Protein AF-A0A2S9K237-F1 (afdb_monomer_lite)

Radius of gyration: 24.93 Å; chains: 1; bounding box: 54×44×69 Å

InterPro domains:
  IPR013517 FG-GAP repeat [PF13517] (127-184)
  IPR028994 Integrin alpha, N-terminal [SSF69318] (27-201)

Foldseek 3Di:
DDDPDDDPQDWADKWKFKDWQNHTDPPPTDPDDDDDPVQAQTWIKMKIWTAGPVRDIDIDIDDTDHRDHDDQLPLDFCQAALPSDHWDWDADPLQKIKTFHDDVPDGPDIDIDDSDGQKHWDRQFDAQASPNHGWTWIAGPLQKIKTFHGNRRDGPDIDIDDPDVQKHWDDQHDQPPPPSHTWTWIAGVVGDIKTFNGNGGHGPDMDD

Sequence (208 aa):
MINTLADADGLGTISYQWLADGAAITGATGSTITLTQAQVGKTISVKASYTDGKGTAESVTSSATLSVVKAAPTVPFNDFNGDGKADLRWVKDNGEVSLWLMNGTSATATANFGPFNGWSVKDGSRDFNGDGKTDLLFTNANGTAAIWTMNGLTAIAKAEHGPYAGWKLVDAAGDYNGDGKADLRWVKDSGEVSLWLMNGASPLATAN

pLDDT: mean 88.49, std 9.62, range [47.56, 98.06]

Structure (mmCIF, N/CA/C/O backbone):
data_AF-A0A2S9K237-F1
#
_entry.id   AF-A0A2S9K237-F1
#
loop_
_atom_site.group_PDB
_atom_site.id
_atom_site.type_symbol
_atom_site.label_atom_id
_atom_site.label_alt_id
_atom_site.label_comp_id
_atom_site.label_asym_id
_atom_site.label_entity_id
_atom_site.label_seq_id
_atom_site.pdbx_PDB_ins_code
_atom_site.Cartn_x
_atom_site.Cartn_y
_atom_site.Cartn_z
_atom_site.occupancy
_atom_site.B_iso_or_equiv
_atom_site.auth_seq_id
_atom_site.auth_comp_id
_atom_site.auth_asym_id
_atom_site.auth_atom_id
_atom_site.pdbx_PDB_model_num
ATOM 1 N N . MET A 1 1 ? -22.992 -1.771 18.888 1.00 47.56 1 MET A N 1
ATOM 2 C CA . MET A 1 1 ? -23.617 -3.086 19.145 1.00 47.56 1 MET A CA 1
ATOM 3 C C . MET A 1 1 ? -24.792 -2.892 20.083 1.00 47.56 1 MET A C 1
ATOM 5 O O . MET A 1 1 ? -24.703 -2.047 20.964 1.00 47.56 1 MET A O 1
ATOM 9 N N . ILE A 1 2 ? -25.877 -3.632 19.870 1.00 51.12 2 ILE A N 1
ATOM 10 C CA . ILE A 1 2 ? -27.006 -3.716 20.805 1.00 51.12 2 ILE A CA 1
ATOM 11 C C . ILE A 1 2 ? -26.599 -4.752 21.864 1.00 51.12 2 ILE A C 1
ATOM 13 O O . ILE A 1 2 ? -26.090 -5.809 21.497 1.00 51.12 2 ILE A O 1
ATOM 17 N N . ASN A 1 3 ? -26.717 -4.435 23.156 1.00 65.31 3 ASN A N 1
ATOM 18 C CA . ASN A 1 3 ? -26.409 -5.406 24.210 1.00 65.31 3 ASN A CA 1
ATOM 19 C C . ASN A 1 3 ? -27.511 -6.481 24.269 1.00 65.31 3 ASN A C 1
ATOM 21 O O . ASN A 1 3 ? -28.663 -6.198 23.954 1.00 65.31 3 ASN A O 1
ATOM 25 N N . THR A 1 4 ? -27.156 -7.704 24.657 1.00 73.44 4 THR A N 1
ATOM 26 C CA . THR A 1 4 ? -28.093 -8.836 24.797 1.00 73.44 4 THR A CA 1
ATOM 27 C C . THR A 1 4 ? -28.326 -9.195 26.263 1.00 73.44 4 THR A C 1
ATOM 29 O O . THR A 1 4 ? -28.598 -10.353 26.575 1.00 73.44 4 THR A O 1
ATOM 32 N N . LEU A 1 5 ? -28.125 -8.240 27.175 1.00 77.50 5 LEU A N 1
ATOM 33 C CA . LEU A 1 5 ? -28.370 -8.477 28.591 1.00 77.50 5 LEU A CA 1
ATOM 34 C C . LEU A 1 5 ? -29.867 -8.723 28.786 1.00 77.50 5 LEU A C 1
ATOM 36 O O . LEU A 1 5 ? -30.698 -8.113 28.112 1.00 77.50 5 LEU A O 1
ATOM 40 N N . ALA A 1 6 ? -30.196 -9.640 29.683 1.00 74.25 6 ALA A N 1
ATOM 41 C CA . ALA A 1 6 ? -31.559 -9.936 30.083 1.00 74.25 6 ALA A CA 1
ATOM 42 C C . ALA A 1 6 ? -31.526 -10.411 31.533 1.00 74.25 6 ALA A C 1
ATOM 44 O O . ALA A 1 6 ? -30.723 -11.278 31.872 1.00 74.25 6 ALA A O 1
ATOM 45 N N . ASP A 1 7 ? -32.403 -9.847 32.352 1.00 71.25 7 ASP A N 1
ATOM 46 C CA . ASP A 1 7 ? -32.633 -10.272 33.726 1.00 71.25 7 ASP A CA 1
ATOM 47 C C . ASP A 1 7 ? -34.144 -10.400 33.965 1.00 71.25 7 ASP A C 1
ATOM 49 O O . ASP A 1 7 ? -34.938 -9.645 33.393 1.00 71.25 7 ASP A O 1
ATOM 53 N N . ALA A 1 8 ? -34.538 -11.387 34.770 1.00 66.31 8 ALA A N 1
ATOM 54 C CA . ALA A 1 8 ? -35.929 -11.763 35.004 1.00 66.31 8 ALA A CA 1
ATOM 55 C C . ALA A 1 8 ? -36.733 -10.657 35.704 1.00 66.31 8 ALA A C 1
ATOM 57 O O . ALA A 1 8 ? -37.938 -10.546 35.477 1.00 66.31 8 ALA A O 1
ATOM 58 N N . ASP A 1 9 ? -36.066 -9.826 36.508 1.00 71.19 9 ASP A N 1
ATOM 59 C CA . ASP A 1 9 ? -36.678 -8.729 37.258 1.00 71.19 9 ASP A CA 1
ATOM 60 C C . ASP A 1 9 ? -36.448 -7.349 36.601 1.00 71.19 9 ASP A C 1
ATOM 62 O O . ASP A 1 9 ? -36.873 -6.318 37.131 1.00 71.19 9 ASP A O 1
ATOM 66 N N . GLY A 1 10 ? -35.842 -7.329 35.408 1.00 71.94 10 GLY A N 1
ATOM 67 C CA . GLY A 1 10 ? -35.624 -6.140 34.589 1.00 71.94 10 GLY A CA 1
ATOM 68 C C . GLY A 1 10 ? -34.244 -5.501 34.765 1.00 71.94 10 GLY A C 1
ATOM 69 O O . GLY A 1 10 ? -33.658 -5.473 35.842 1.00 71.94 10 GLY A O 1
ATOM 70 N N . LEU A 1 11 ? -33.735 -4.927 33.675 1.00 76.31 11 LEU A N 1
ATOM 71 C CA . LEU A 1 11 ? -32.457 -4.220 33.666 1.00 76.31 11 LEU A CA 1
ATOM 72 C C . LEU A 1 11 ? -32.669 -2.760 34.075 1.00 76.31 11 LEU A C 1
ATOM 74 O O . LEU A 1 11 ? -33.435 -2.040 33.430 1.00 76.31 11 LEU A O 1
ATOM 78 N N . GLY A 1 12 ? -31.958 -2.295 35.102 1.00 80.38 12 GLY A N 1
ATOM 79 C CA . GLY A 1 12 ? -31.792 -0.860 35.326 1.00 80.38 12 GLY A CA 1
ATOM 80 C C . GLY A 1 12 ? -30.897 -0.209 34.267 1.00 80.38 12 GLY A C 1
ATOM 81 O O . GLY A 1 12 ? -30.522 -0.809 33.257 1.00 80.38 12 GLY A O 1
ATOM 82 N N . THR A 1 13 ? -30.514 1.046 34.500 1.00 86.69 13 THR A N 1
ATOM 83 C CA . THR A 1 13 ? -29.600 1.768 33.604 1.00 86.69 13 THR A CA 1
ATOM 84 C C . THR A 1 13 ? -28.257 1.043 33.496 1.00 86.69 13 THR A C 1
ATOM 86 O O . THR A 1 13 ? -27.564 0.853 34.496 1.00 86.69 13 THR A O 1
ATOM 89 N N . ILE A 1 14 ? -27.865 0.681 32.273 1.00 89.44 14 ILE A N 1
ATOM 90 C CA . ILE A 1 14 ? -26.587 0.017 32.001 1.00 89.44 14 ILE A CA 1
ATOM 91 C C . ILE A 1 14 ? -25.469 1.059 31.900 1.00 89.44 14 ILE A C 1
ATOM 93 O O . ILE A 1 14 ? -25.565 2.033 31.153 1.00 89.44 14 ILE A O 1
ATOM 97 N N . SER A 1 15 ? -24.378 0.805 32.614 1.00 93.12 15 SER A N 1
ATOM 98 C CA . SER A 1 15 ? -23.111 1.534 32.537 1.00 93.12 15 SER A CA 1
ATOM 99 C C . SER A 1 15 ? -22.025 0.660 31.907 1.00 93.12 15 SER A C 1
ATOM 101 O O . SER A 1 15 ? -22.050 -0.563 32.056 1.00 93.12 15 SER A O 1
ATOM 103 N N . TYR A 1 16 ? -21.069 1.273 31.205 1.00 95.50 16 TYR A N 1
ATOM 104 C CA . TYR A 1 16 ? -19.966 0.565 30.548 1.00 95.50 16 TYR A CA 1
ATOM 105 C C . TYR A 1 16 ? -18.611 1.003 31.098 1.00 95.50 16 TYR A C 1
ATOM 107 O O . TYR A 1 16 ? -18.429 2.150 31.497 1.00 95.50 16 TYR A O 1
ATOM 115 N N . GLN A 1 17 ? -17.646 0.088 31.060 1.00 97.62 17 GLN A N 1
ATOM 116 C CA . GLN A 1 17 ? -16.227 0.362 31.250 1.00 97.62 17 GLN A CA 1
ATOM 117 C C . GLN A 1 17 ? -15.428 -0.511 30.282 1.00 97.62 17 GLN A C 1
ATOM 119 O O . GLN A 1 17 ? -15.485 -1.740 30.353 1.00 97.62 17 GLN A O 1
ATOM 124 N N . TRP A 1 18 ? -14.669 0.111 29.385 1.00 98.00 18 TRP A N 1
ATOM 125 C CA . TRP A 1 18 ? -13.774 -0.605 28.476 1.00 98.00 18 TRP A CA 1
ATOM 126 C C . TRP A 1 18 ? -12.469 -0.992 29.172 1.00 98.00 18 TRP A C 1
ATOM 128 O O . TRP A 1 18 ? -11.963 -0.244 30.016 1.00 98.00 18 TRP A O 1
ATOM 138 N N . LEU A 1 19 ? -11.921 -2.149 28.806 1.00 98.06 19 LEU A N 1
ATOM 139 C CA . LEU A 1 19 ? -10.694 -2.703 29.366 1.00 98.06 19 LEU A CA 1
ATOM 140 C C . LEU A 1 19 ? -9.687 -3.033 28.258 1.00 98.06 19 LEU A C 1
ATOM 142 O O . LEU A 1 19 ? -10.077 -3.462 27.173 1.00 98.06 19 LEU A O 1
ATOM 146 N N . ALA A 1 20 ? -8.399 -2.858 28.552 1.00 97.69 20 ALA A N 1
ATOM 147 C CA . ALA A 1 20 ? -7.274 -3.318 27.743 1.00 97.69 20 ALA A CA 1
ATOM 148 C C . ALA A 1 20 ? -6.447 -4.317 28.563 1.00 97.69 20 ALA A C 1
ATOM 150 O O . ALA A 1 20 ? -6.008 -3.975 29.661 1.00 97.69 20 ALA A O 1
ATOM 151 N N . ASP A 1 21 ? -6.276 -5.544 28.067 1.00 97.25 21 ASP A N 1
ATOM 152 C CA . ASP A 1 21 ? -5.679 -6.673 28.810 1.00 97.25 21 ASP A CA 1
ATOM 153 C C . ASP A 1 21 ? -6.284 -6.862 30.215 1.00 97.25 21 ASP A C 1
ATOM 155 O O . ASP A 1 21 ? -5.599 -7.142 31.196 1.00 97.25 21 ASP A O 1
ATOM 159 N N . GLY A 1 22 ? -7.598 -6.644 30.326 1.00 95.50 22 GLY A N 1
ATOM 160 C CA . GLY A 1 22 ? -8.335 -6.733 31.588 1.00 95.50 22 GLY A CA 1
ATOM 161 C C . GLY A 1 22 ? -8.177 -5.532 32.531 1.00 95.50 22 GLY A C 1
ATOM 162 O O . GLY A 1 22 ? -8.871 -5.481 33.543 1.00 95.50 22 GLY A O 1
ATOM 163 N N . ALA A 1 23 ? -7.339 -4.541 32.211 1.00 97.19 23 ALA A N 1
ATOM 164 C CA . ALA A 1 23 ? -7.211 -3.304 32.981 1.00 97.19 23 ALA A CA 1
ATOM 165 C C . ALA A 1 23 ? -8.136 -2.205 32.438 1.00 97.19 23 ALA A C 1
ATOM 167 O O . ALA A 1 23 ? -8.260 -2.030 31.228 1.00 97.19 23 ALA A O 1
ATOM 168 N N . ALA A 1 24 ? -8.774 -1.432 33.320 1.00 97.00 24 ALA A N 1
ATOM 169 C CA . ALA A 1 24 ? -9.690 -0.367 32.913 1.00 97.00 24 ALA A CA 1
ATOM 170 C C . ALA A 1 24 ? -8.980 0.725 32.091 1.00 97.00 24 ALA A C 1
ATOM 172 O O . ALA A 1 24 ? -7.936 1.244 32.488 1.00 97.00 24 ALA A O 1
ATOM 173 N N . ILE A 1 25 ? -9.580 1.109 30.963 1.00 96.94 25 ILE A N 1
ATOM 174 C CA . ILE A 1 25 ? -9.155 2.271 30.180 1.00 96.94 25 ILE A CA 1
ATOM 175 C C . ILE A 1 25 ? -9.825 3.509 30.786 1.00 96.94 25 ILE A C 1
ATOM 177 O O . ILE A 1 25 ? -11.049 3.659 30.730 1.00 96.94 25 ILE A O 1
ATOM 181 N N . THR A 1 26 ? -9.032 4.393 31.390 1.00 95.38 26 THR A N 1
ATOM 182 C CA . THR A 1 26 ? -9.526 5.589 32.088 1.00 95.38 26 THR A CA 1
ATOM 183 C C . THR A 1 26 ? -10.456 6.423 31.205 1.00 95.38 26 THR A C 1
ATOM 185 O O . THR A 1 26 ? -10.088 6.814 30.100 1.00 95.38 26 THR A O 1
ATOM 188 N N . GLY A 1 27 ? -11.665 6.704 31.702 1.00 93.44 27 GLY A N 1
ATOM 189 C CA . GLY A 1 27 ? -12.662 7.539 31.020 1.00 93.44 27 GLY A CA 1
ATOM 190 C C . GLY A 1 27 ? -13.424 6.854 29.879 1.00 93.44 27 GLY A C 1
ATOM 191 O O . GLY A 1 27 ? -14.337 7.453 29.318 1.00 93.44 27 GLY A O 1
ATOM 192 N N . ALA A 1 28 ? -13.104 5.602 29.542 1.00 96.25 28 ALA A N 1
ATOM 193 C CA . ALA A 1 28 ? -13.791 4.871 28.485 1.00 96.25 28 ALA A CA 1
ATOM 194 C C . ALA A 1 28 ? -15.083 4.217 29.004 1.00 96.25 28 ALA A C 1
ATOM 196 O O . ALA A 1 28 ? -15.129 3.012 29.252 1.00 96.25 28 ALA A O 1
ATOM 197 N N . THR A 1 29 ? -16.136 5.023 29.162 1.00 96.31 29 THR A N 1
ATOM 198 C CA . THR A 1 29 ? -17.457 4.594 29.667 1.00 96.31 29 THR A CA 1
ATOM 199 C C . THR A 1 29 ? -18.589 4.708 28.641 1.00 96.31 29 THR A C 1
ATOM 201 O O . THR A 1 29 ? -19.747 4.411 28.937 1.00 96.31 29 THR A O 1
ATOM 204 N N . GLY A 1 30 ? -18.269 5.133 27.416 1.00 93.19 30 GLY A N 1
ATOM 205 C CA . GLY A 1 30 ? -19.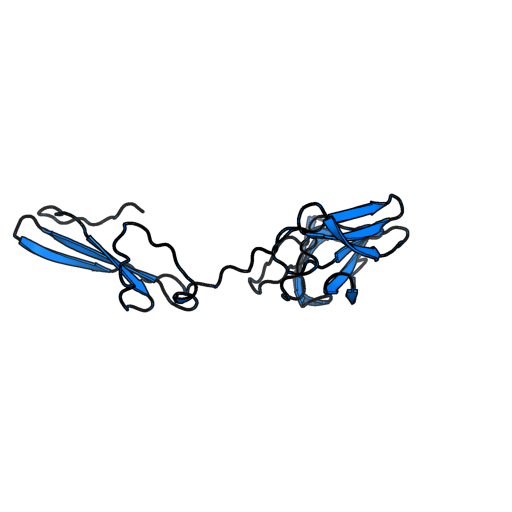226 5.221 26.318 1.00 93.19 30 GLY A CA 1
ATOM 206 C C . GLY A 1 30 ? -19.658 3.853 25.785 1.00 93.19 30 GLY A C 1
ATOM 207 O O . GLY A 1 30 ? -18.987 2.837 25.976 1.00 93.19 30 GLY A O 1
ATOM 208 N N . SER A 1 31 ? -20.756 3.841 25.027 1.00 89.31 31 SER A N 1
ATOM 209 C CA . SER A 1 31 ? -21.228 2.659 24.287 1.00 89.31 31 SER A CA 1
ATOM 210 C C . SER A 1 31 ? -20.283 2.227 23.151 1.00 89.31 31 SER A C 1
ATOM 212 O O . SER A 1 31 ? -20.430 1.138 22.596 1.00 89.31 31 SER A O 1
ATOM 214 N N . THR A 1 32 ? -19.301 3.067 22.820 1.00 91.75 32 THR A N 1
ATOM 215 C CA . THR A 1 32 ? -18.203 2.815 21.882 1.00 91.75 32 THR A CA 1
ATOM 216 C C . THR A 1 32 ? -16.893 3.353 22.455 1.00 91.75 32 THR A C 1
ATOM 218 O O . THR A 1 32 ? -16.908 4.303 23.240 1.00 91.75 32 THR A O 1
ATOM 221 N N . ILE A 1 33 ? -15.764 2.799 22.010 1.00 94.12 33 ILE A N 1
ATOM 222 C CA . ILE A 1 33 ? -14.421 3.314 22.297 1.00 94.12 33 ILE A CA 1
ATOM 223 C C . ILE A 1 33 ? -13.679 3.618 20.995 1.00 94.12 33 ILE A C 1
ATOM 225 O O . ILE A 1 33 ? -13.776 2.864 20.028 1.00 94.12 33 ILE A O 1
ATOM 229 N N . THR A 1 34 ? -12.900 4.698 20.996 1.00 91.94 34 THR A N 1
ATOM 230 C CA . THR A 1 34 ? -11.871 4.949 19.983 1.00 91.94 34 THR A CA 1
ATOM 231 C C . THR A 1 34 ? -10.530 4.488 20.539 1.00 91.94 34 THR A C 1
ATOM 233 O O . THR A 1 34 ? -10.083 4.984 21.573 1.00 91.94 34 THR A O 1
ATOM 236 N N . LEU A 1 35 ? -9.899 3.518 19.880 1.00 91.94 35 LEU A N 1
ATOM 237 C CA . LEU A 1 35 ? -8.598 2.994 20.292 1.00 91.94 35 LEU A CA 1
ATOM 238 C C . LEU A 1 35 ? -7.471 3.965 19.929 1.00 91.94 35 LEU A C 1
ATOM 240 O O . LEU A 1 35 ? -7.564 4.721 18.964 1.00 91.94 35 LEU A O 1
ATOM 244 N N . THR A 1 36 ? -6.384 3.912 20.693 1.00 90.69 36 THR A N 1
ATOM 245 C CA . THR A 1 36 ? -5.168 4.694 20.440 1.00 90.69 36 THR A CA 1
ATOM 246 C C . THR A 1 36 ? -3.957 3.772 20.340 1.00 90.69 36 THR A C 1
ATOM 248 O O . THR A 1 36 ? -4.045 2.573 20.613 1.00 90.69 36 THR A O 1
ATOM 251 N N . GLN A 1 37 ? -2.784 4.338 20.037 1.00 85.38 37 GLN A N 1
ATOM 252 C CA . GLN A 1 37 ? -1.535 3.574 20.062 1.00 85.38 37 GLN A CA 1
ATOM 253 C C . GLN A 1 37 ? -1.254 2.888 21.403 1.00 85.38 37 GLN A C 1
ATOM 255 O O . GLN A 1 37 ? -0.600 1.851 21.414 1.00 85.38 37 GLN A O 1
ATOM 260 N N . ALA A 1 38 ? -1.775 3.404 22.521 1.00 91.31 38 ALA A N 1
ATOM 261 C CA . ALA A 1 38 ? -1.590 2.789 23.835 1.00 91.31 38 ALA A CA 1
ATOM 262 C C . ALA A 1 38 ? -2.268 1.411 23.979 1.00 91.31 38 ALA A C 1
ATOM 264 O O . ALA A 1 38 ? -1.991 0.686 24.943 1.00 91.31 38 ALA A O 1
ATOM 265 N N . GLN A 1 39 ? -3.175 1.065 23.059 1.00 95.00 39 GLN A N 1
ATOM 266 C CA . GLN A 1 39 ? -3.868 -0.220 23.015 1.00 95.00 39 GLN A CA 1
ATOM 267 C C . GLN A 1 39 ? -3.270 -1.198 21.998 1.00 95.00 39 GLN A C 1
ATOM 269 O O . GLN A 1 39 ? -3.656 -2.359 22.021 1.00 95.00 39 GLN A O 1
ATOM 274 N N . VAL A 1 40 ? -2.320 -0.790 21.148 1.00 91.12 40 VAL A N 1
ATOM 275 C CA . VAL A 1 40 ? -1.675 -1.719 20.205 1.00 91.12 40 VAL A CA 1
ATOM 276 C C . VAL A 1 40 ? -0.974 -2.851 20.959 1.00 91.12 40 VAL A C 1
ATOM 278 O O . VAL A 1 40 ? -0.281 -2.620 21.948 1.00 91.12 40 VAL A O 1
ATOM 281 N N . GLY A 1 41 ? -1.178 -4.079 20.485 1.00 90.25 41 GLY A N 1
ATOM 282 C CA . GLY A 1 41 ? -0.723 -5.327 21.095 1.00 90.25 41 GLY A CA 1
ATOM 283 C C . GLY A 1 41 ? -1.668 -5.887 22.162 1.00 90.25 41 GLY A C 1
ATOM 284 O O . GLY A 1 41 ? -1.561 -7.066 22.494 1.00 90.25 41 GLY A O 1
ATOM 285 N N . LYS A 1 42 ? -2.622 -5.089 22.656 1.00 95.06 42 LYS A N 1
ATOM 286 C CA . LYS A 1 42 ? -3.513 -5.462 23.762 1.00 95.06 42 LYS A CA 1
ATOM 287 C C . LYS A 1 42 ? -4.827 -6.037 23.270 1.00 95.06 42 LYS A C 1
ATOM 289 O O . LYS A 1 42 ? -5.323 -5.658 22.212 1.00 95.06 42 LYS A O 1
ATOM 294 N N . THR A 1 43 ? -5.430 -6.900 24.067 1.00 96.75 43 THR A N 1
ATOM 295 C CA . THR A 1 43 ? -6.809 -7.362 23.869 1.00 96.75 43 THR A CA 1
ATOM 296 C C . THR A 1 43 ? -7.803 -6.346 24.435 1.00 96.75 43 THR A C 1
ATOM 298 O O . THR A 1 43 ? -7.488 -5.649 25.400 1.00 96.75 43 THR A O 1
ATOM 301 N N . ILE A 1 44 ? -9.003 -6.244 23.854 1.00 98.00 44 ILE A N 1
ATOM 302 C CA . ILE A 1 44 ? -10.049 -5.313 24.303 1.00 98.00 44 ILE A CA 1
ATOM 303 C C . ILE A 1 44 ? -11.278 -6.087 24.772 1.00 98.00 44 ILE A C 1
ATOM 305 O O . ILE A 1 44 ? -11.724 -7.018 24.108 1.00 98.00 44 ILE A O 1
ATOM 309 N N . SER A 1 45 ? -11.857 -5.680 25.899 1.00 97.12 45 SER A N 1
ATOM 310 C CA . SER A 1 45 ? -13.160 -6.158 26.374 1.00 97.12 45 SER A CA 1
ATOM 311 C C . SER A 1 45 ? -13.971 -5.009 26.973 1.00 97.12 45 SER A C 1
ATOM 313 O O . SER A 1 45 ? -13.455 -3.910 27.193 1.00 97.12 45 SER A O 1
ATOM 315 N N . VAL A 1 46 ? -15.261 -5.236 27.216 1.00 96.88 46 VAL A N 1
ATOM 316 C CA . VAL A 1 46 ? -16.140 -4.265 27.878 1.00 96.88 46 VAL A CA 1
ATOM 317 C C . VAL A 1 46 ? -16.859 -4.925 29.047 1.00 96.88 46 VAL A C 1
ATOM 319 O O . VAL A 1 46 ? -17.395 -6.025 28.913 1.00 96.88 46 VAL A O 1
ATOM 322 N N . LYS A 1 47 ? -16.872 -4.248 30.197 1.00 96.19 47 LYS A N 1
ATOM 323 C CA . LYS A 1 47 ? -17.693 -4.604 31.355 1.00 96.19 47 LYS A CA 1
ATOM 324 C C . LYS A 1 47 ? -18.951 -3.745 31.349 1.00 96.19 47 LYS A C 1
ATOM 326 O O . LYS A 1 47 ? -18.856 -2.521 31.424 1.00 96.19 47 LYS A O 1
ATOM 331 N N . ALA A 1 48 ? -20.112 -4.383 31.274 1.00 94.81 48 ALA A N 1
ATOM 332 C CA . ALA A 1 48 ? -21.412 -3.751 31.454 1.00 94.81 48 ALA A CA 1
ATOM 333 C C . ALA A 1 48 ? -21.893 -3.987 32.891 1.00 94.81 48 ALA A C 1
ATOM 335 O O . ALA A 1 48 ? -21.784 -5.107 33.383 1.00 94.81 48 ALA A O 1
ATOM 336 N N . SER A 1 49 ? -22.391 -2.952 33.570 1.00 93.62 49 SER A N 1
ATOM 337 C CA . SER A 1 49 ? -22.907 -3.050 34.946 1.00 93.62 49 SER A CA 1
ATOM 338 C C . SER A 1 49 ? -24.253 -2.340 35.084 1.00 93.62 49 SER A C 1
ATOM 340 O O . SER A 1 49 ? -24.430 -1.267 34.505 1.00 93.62 49 SER A O 1
ATOM 342 N N . TYR A 1 50 ? -25.181 -2.907 35.850 1.00 91.56 50 TYR A N 1
ATOM 343 C CA . TYR A 1 50 ? -26.507 -2.339 36.122 1.00 91.56 50 TYR A CA 1
ATOM 344 C C . TYR A 1 50 ? -26.975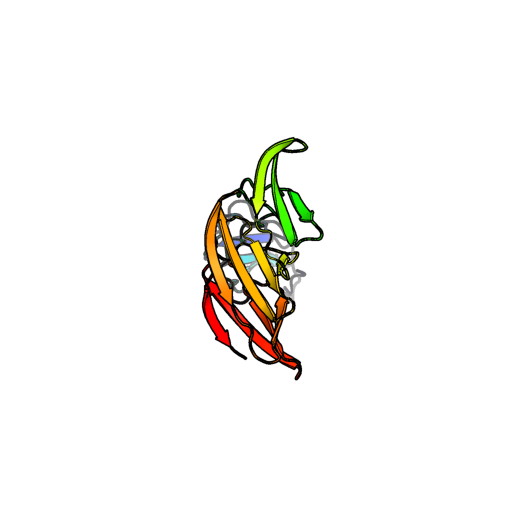 -2.690 37.539 1.00 91.56 50 TYR A C 1
ATOM 346 O O . TYR A 1 50 ? -26.371 -3.519 38.217 1.00 91.56 50 TYR A O 1
ATOM 354 N N . THR A 1 51 ? -28.048 -2.043 37.987 1.00 92.00 51 THR A N 1
ATOM 355 C CA . THR A 1 51 ? -28.774 -2.417 39.206 1.00 92.00 51 THR A CA 1
ATOM 356 C C . THR A 1 51 ? -30.163 -2.896 38.809 1.00 92.00 51 THR A C 1
ATOM 358 O O . THR A 1 51 ? -30.830 -2.204 38.042 1.00 92.00 51 THR A O 1
ATOM 361 N N . ASP A 1 52 ? -30.567 -4.078 39.265 1.00 87.75 52 ASP A N 1
ATOM 362 C CA . ASP A 1 52 ? -31.870 -4.671 38.939 1.00 87.75 52 ASP A CA 1
ATOM 363 C C . ASP A 1 52 ? -33.039 -3.960 39.663 1.00 87.75 52 ASP A C 1
ATOM 365 O O . ASP A 1 52 ? -32.853 -3.046 40.478 1.00 87.75 52 ASP A O 1
ATOM 369 N N . GLY A 1 53 ? -34.271 -4.402 39.393 1.00 82.69 53 GLY A N 1
ATOM 370 C CA . GLY A 1 53 ? -35.479 -3.895 40.056 1.00 82.69 53 GLY A CA 1
ATOM 371 C C . GLY A 1 53 ? -35.562 -4.165 41.569 1.00 82.69 53 GLY A C 1
ATOM 372 O O . GLY A 1 53 ? -36.433 -3.607 42.239 1.00 82.69 53 GLY A O 1
ATOM 373 N N . LYS A 1 54 ? -34.670 -4.995 42.123 1.00 87.69 54 LYS A N 1
ATOM 374 C CA . LYS A 1 54 ? -34.575 -5.349 43.549 1.00 87.69 54 LYS A CA 1
ATOM 375 C C . LYS A 1 54 ? -33.395 -4.672 44.257 1.00 87.69 54 LYS A C 1
ATOM 377 O O . LYS A 1 54 ? -33.247 -4.834 45.467 1.00 87.69 54 LYS A O 1
ATOM 382 N N . GLY A 1 55 ? -32.599 -3.873 43.547 1.00 87.38 55 GLY A N 1
ATOM 383 C CA . GLY A 1 55 ? -31.440 -3.171 44.096 1.00 87.38 55 GLY A CA 1
ATOM 384 C C . GLY A 1 55 ? -30.134 -3.973 44.069 1.00 87.38 55 GLY A C 1
ATOM 385 O O . GLY A 1 55 ? -29.147 -3.527 44.657 1.00 87.38 55 GLY A O 1
ATOM 386 N N . THR A 1 56 ? -30.090 -5.126 43.402 1.00 88.38 56 THR A N 1
ATOM 387 C CA . THR A 1 56 ? -28.877 -5.938 43.242 1.00 88.38 56 THR A CA 1
ATOM 388 C C . THR A 1 56 ? -27.976 -5.322 42.180 1.00 88.38 56 THR A C 1
ATOM 390 O O . THR A 1 56 ? -28.414 -5.053 41.064 1.00 88.38 56 THR A O 1
ATOM 393 N N . ALA A 1 57 ? -26.701 -5.100 42.504 1.00 91.38 57 ALA A N 1
ATOM 394 C CA . ALA A 1 57 ? -25.710 -4.667 41.523 1.00 91.38 57 ALA A CA 1
ATOM 395 C C . ALA A 1 57 ? -25.161 -5.869 40.742 1.00 91.38 57 ALA A C 1
ATOM 397 O O . ALA A 1 57 ? -24.553 -6.766 41.325 1.00 91.38 57 ALA A O 1
ATOM 398 N N . GLU A 1 58 ? -25.313 -5.846 39.421 1.00 90.75 58 GLU A N 1
ATOM 399 C CA . GLU A 1 58 ? -24.871 -6.904 38.516 1.00 90.75 58 GLU A CA 1
ATOM 400 C C . GLU A 1 58 ? -23.855 -6.386 37.498 1.00 90.75 58 GLU A C 1
ATOM 402 O O . GLU A 1 58 ? -23.824 -5.201 37.149 1.00 90.75 58 GLU A O 1
ATOM 407 N N . SER A 1 59 ? -22.995 -7.281 37.004 1.00 91.69 59 SER A N 1
ATOM 408 C CA . SER A 1 59 ? -22.086 -6.944 35.912 1.00 91.69 59 SER A CA 1
ATOM 409 C C . SER A 1 59 ? -21.669 -8.151 35.086 1.00 91.69 59 SER A C 1
ATOM 411 O O . SER A 1 59 ? -21.446 -9.231 35.630 1.00 91.69 59 SER A O 1
ATOM 413 N N . VAL A 1 60 ? -21.483 -7.934 33.786 1.00 93.06 60 VAL A N 1
ATOM 414 C CA . VAL A 1 60 ? -21.024 -8.938 32.823 1.00 93.06 60 VAL A CA 1
ATOM 415 C C . VAL A 1 60 ? -19.887 -8.346 31.996 1.00 93.06 60 VAL A C 1
ATOM 417 O O . VAL A 1 60 ? -19.973 -7.207 31.535 1.00 93.06 60 VAL A O 1
ATOM 420 N N . THR A 1 61 ? -18.823 -9.121 31.789 1.00 94.56 61 THR A N 1
ATOM 421 C CA . THR A 1 61 ? -17.698 -8.743 30.923 1.00 94.56 61 THR A CA 1
ATOM 422 C C . THR A 1 61 ? -17.753 -9.549 29.632 1.00 94.56 61 THR A C 1
ATOM 424 O O . THR A 1 61 ? -17.946 -10.763 29.668 1.00 94.56 61 THR A O 1
ATOM 427 N N . SER A 1 62 ? -17.579 -8.886 28.489 1.00 94.19 62 SER A N 1
ATOM 428 C CA . SER A 1 62 ? -17.515 -9.556 27.188 1.00 94.19 62 SER A CA 1
ATOM 429 C C . SER A 1 62 ? -16.284 -10.459 27.068 1.00 94.19 62 SER A C 1
ATOM 431 O O . SER A 1 62 ? -15.274 -10.254 27.745 1.00 94.19 62 SER A O 1
ATOM 433 N N . SER A 1 63 ? -16.308 -11.395 26.115 1.00 94.00 63 SER A N 1
ATOM 434 C CA . SER A 1 63 ? -15.071 -12.005 25.618 1.00 94.00 63 SER A CA 1
ATOM 435 C C . SER A 1 63 ? -14.114 -10.924 25.107 1.00 94.00 63 SER A C 1
ATOM 437 O O . SER A 1 63 ? -14.549 -9.877 24.612 1.00 94.00 63 SER A O 1
ATOM 439 N N . ALA A 1 64 ? -12.814 -11.171 25.250 1.00 95.88 64 ALA A N 1
ATOM 440 C CA . ALA A 1 64 ? -11.790 -10.277 24.738 1.00 95.88 64 ALA A CA 1
ATOM 441 C C . ALA A 1 64 ? -11.634 -10.437 23.217 1.00 95.88 64 ALA A C 1
ATOM 443 O O . ALA A 1 64 ? -11.811 -11.531 22.676 1.00 95.88 64 ALA A O 1
ATOM 444 N N . THR A 1 65 ? -11.303 -9.349 22.525 1.00 94.56 65 THR A N 1
ATOM 445 C CA . THR A 1 65 ? -10.921 -9.379 21.108 1.00 94.56 65 THR A CA 1
ATOM 446 C C . THR A 1 65 ? -9.560 -10.054 20.917 1.00 94.56 65 THR A C 1
ATOM 448 O O . THR A 1 65 ? -8.812 -10.264 21.873 1.00 94.56 65 THR A O 1
ATOM 451 N N . LEU A 1 66 ? -9.179 -10.294 19.658 1.00 92.38 66 LEU A N 1
ATOM 452 C CA . LEU A 1 66 ? -7.764 -10.436 19.307 1.00 92.38 66 LEU A CA 1
ATOM 453 C C . LEU A 1 66 ? -6.984 -9.168 19.694 1.00 92.38 66 LEU A C 1
ATOM 455 O O . LEU A 1 66 ? -7.575 -8.097 19.890 1.00 92.38 66 LEU A O 1
ATOM 459 N N . SER A 1 67 ? -5.661 -9.290 19.786 1.00 91.81 67 SER A N 1
ATOM 460 C CA . SER A 1 67 ? -4.786 -8.145 20.026 1.00 91.81 67 SER A CA 1
ATOM 461 C C . SER A 1 67 ? -4.994 -7.070 18.963 1.00 91.81 67 SER A C 1
ATOM 463 O O . SER A 1 67 ? -5.004 -7.349 17.765 1.00 91.81 67 SER A O 1
ATOM 465 N N . VAL A 1 68 ? -5.139 -5.827 19.413 1.00 88.25 68 VAL A N 1
ATOM 466 C CA . VAL A 1 68 ? -5.240 -4.658 18.545 1.00 88.25 68 VAL A CA 1
ATOM 467 C C . VAL A 1 68 ? -3.950 -4.546 17.752 1.00 88.25 68 VAL A C 1
ATOM 469 O O . VAL A 1 68 ? -2.870 -4.365 18.314 1.00 88.25 68 VAL A O 1
ATOM 472 N N . VAL A 1 69 ? -4.059 -4.628 16.436 1.00 82.81 69 VAL A N 1
ATOM 473 C CA . VAL A 1 69 ? -2.933 -4.352 15.551 1.00 82.81 69 VAL A CA 1
ATOM 474 C C . VAL A 1 69 ? -2.833 -2.853 15.316 1.00 82.81 69 VAL A C 1
ATOM 476 O O . VAL A 1 69 ? -3.838 -2.139 15.278 1.00 82.81 69 VAL A O 1
ATOM 479 N N . LYS A 1 70 ? -1.603 -2.360 15.176 1.00 78.12 70 LYS A N 1
ATOM 480 C CA . LYS A 1 70 ? -1.386 -1.000 14.691 1.00 78.12 70 LYS A CA 1
ATOM 481 C C . LYS A 1 70 ? -2.001 -0.923 13.299 1.00 78.12 70 LYS A C 1
ATOM 483 O O . LYS A 1 70 ? -1.670 -1.746 12.451 1.00 78.12 70 LYS A O 1
ATOM 488 N N . ALA A 1 71 ? -2.878 0.052 13.072 1.00 63.62 71 ALA A N 1
ATOM 489 C CA . ALA A 1 71 ? -3.300 0.353 11.714 1.00 63.62 71 ALA A CA 1
ATOM 490 C C . ALA A 1 71 ? -2.036 0.655 10.901 1.00 63.62 71 ALA A C 1
ATOM 492 O O . ALA A 1 71 ? -1.240 1.509 11.311 1.00 63.62 71 ALA A O 1
ATOM 493 N N . ALA A 1 72 ? -1.825 -0.072 9.801 1.00 58.62 72 ALA A N 1
ATOM 494 C CA . ALA A 1 72 ? -0.756 0.261 8.873 1.00 58.62 72 ALA A CA 1
ATOM 495 C C . ALA A 1 72 ? -0.891 1.752 8.525 1.00 58.62 72 ALA A C 1
ATOM 497 O O . ALA A 1 72 ? -2.027 2.224 8.366 1.00 58.62 72 ALA A O 1
ATOM 498 N N . PRO A 1 73 ? 0.213 2.524 8.489 1.00 55.19 73 PRO A N 1
ATOM 499 C CA . PRO A 1 73 ? 0.133 3.896 8.021 1.00 55.19 73 PRO A CA 1
ATOM 500 C C . PRO A 1 73 ? -0.591 3.871 6.679 1.00 55.19 73 PRO A C 1
ATOM 502 O O . PRO A 1 73 ? -0.225 3.118 5.779 1.00 55.19 73 PRO A O 1
ATOM 505 N N . THR A 1 74 ? -1.675 4.634 6.567 1.00 57.44 74 THR A N 1
ATOM 506 C CA . THR A 1 74 ? -2.323 4.834 5.278 1.00 57.44 74 THR A CA 1
ATOM 507 C C . THR A 1 74 ? -1.362 5.683 4.467 1.00 57.44 74 THR A C 1
ATOM 509 O O . THR A 1 74 ? -1.418 6.906 4.559 1.00 57.44 74 THR A O 1
ATOM 512 N N . VAL A 1 75 ? -0.431 5.043 3.759 1.00 62.94 75 VAL A N 1
ATOM 513 C CA . VAL A 1 75 ? 0.427 5.715 2.785 1.00 62.94 75 VAL A CA 1
ATOM 514 C C . VAL A 1 75 ? -0.532 6.301 1.753 1.00 62.94 75 VAL A C 1
ATOM 516 O O . VAL A 1 75 ? -1.271 5.534 1.117 1.00 62.94 75 VAL A O 1
ATOM 519 N N . PRO A 1 76 ? -0.643 7.638 1.641 1.00 71.75 76 PRO A N 1
ATOM 520 C CA . PRO A 1 76 ? -1.467 8.229 0.605 1.00 71.75 76 PRO A CA 1
ATOM 521 C C . PRO A 1 76 ? -1.027 7.680 -0.744 1.00 71.75 76 PRO A C 1
ATOM 523 O O . PRO A 1 76 ? 0.154 7.422 -0.976 1.00 71.75 76 PRO A O 1
ATOM 526 N N . PHE A 1 77 ? -1.985 7.489 -1.644 1.00 74.25 77 PHE A N 1
ATOM 527 C CA . PHE A 1 77 ? -1.650 7.057 -2.990 1.00 74.25 77 PHE A CA 1
ATOM 528 C C . PHE A 1 77 ? -0.624 8.023 -3.600 1.00 74.25 77 PHE A C 1
ATOM 530 O O . PHE A 1 77 ? -0.862 9.230 -3.600 1.00 74.25 77 PHE A O 1
ATOM 537 N N . ASN A 1 78 ? 0.480 7.483 -4.124 1.00 87.50 78 ASN A N 1
ATOM 538 C CA . ASN A 1 78 ? 1.608 8.246 -4.662 1.00 87.50 78 ASN A CA 1
ATOM 539 C C . ASN A 1 78 ? 2.364 9.116 -3.641 1.00 87.50 78 ASN A C 1
ATOM 541 O O . ASN A 1 78 ? 2.871 10.150 -4.035 1.00 87.50 78 ASN A O 1
ATOM 545 N N . ASP A 1 79 ? 2.474 8.760 -2.364 1.00 91.69 79 ASP A N 1
ATOM 546 C CA . ASP A 1 79 ? 3.434 9.411 -1.454 1.00 91.69 79 ASP A CA 1
ATOM 547 C C . ASP A 1 79 ? 4.835 8.796 -1.640 1.00 91.69 79 ASP A C 1
ATOM 549 O O . ASP A 1 79 ? 5.131 7.748 -1.070 1.00 91.69 79 ASP A O 1
ATOM 553 N N . PHE A 1 80 ? 5.685 9.373 -2.495 1.00 93.12 80 PHE A N 1
ATOM 554 C CA . PHE A 1 80 ? 7.002 8.804 -2.826 1.00 93.12 80 PHE A CA 1
ATOM 555 C C . PHE A 1 80 ? 8.082 9.171 -1.801 1.00 93.12 80 PHE A C 1
ATOM 557 O O . PHE A 1 80 ? 9.137 8.532 -1.769 1.00 93.12 80 PHE A O 1
ATOM 564 N N . ASN A 1 81 ? 7.862 10.202 -0.980 1.00 93.12 81 ASN A N 1
ATOM 565 C CA . ASN A 1 81 ? 8.837 10.679 0.005 1.00 93.12 81 ASN A CA 1
ATOM 566 C C . ASN A 1 81 ? 8.479 10.334 1.465 1.00 93.12 81 ASN A C 1
ATOM 568 O O . ASN A 1 81 ? 9.356 10.424 2.329 1.00 93.12 81 ASN A O 1
ATOM 572 N N . GLY A 1 82 ? 7.259 9.864 1.725 1.00 91.44 82 GLY A N 1
ATOM 573 C CA . GLY A 1 82 ? 6.776 9.427 3.032 1.00 91.44 82 GLY A CA 1
ATOM 574 C C . GLY A 1 82 ? 6.401 10.582 3.962 1.00 91.44 82 GLY A C 1
ATOM 575 O O . GLY A 1 82 ? 6.424 10.405 5.182 1.00 91.44 82 GLY A O 1
ATOM 576 N N . ASP A 1 83 ? 6.116 11.776 3.431 1.00 91.38 83 ASP A N 1
ATOM 577 C CA . ASP A 1 83 ? 5.728 12.943 4.235 1.00 91.38 83 ASP A CA 1
ATOM 578 C C . ASP A 1 83 ? 4.245 12.929 4.651 1.00 91.38 83 ASP A C 1
ATOM 580 O O . ASP A 1 83 ? 3.781 13.837 5.354 1.00 91.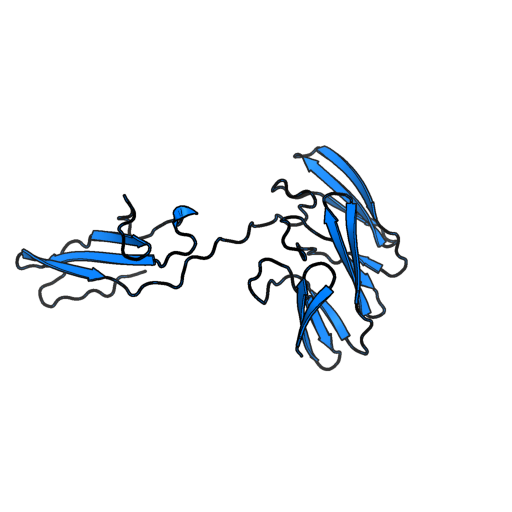38 83 ASP A O 1
ATOM 584 N N . GLY A 1 84 ? 3.507 11.883 4.266 1.00 88.75 84 GLY A N 1
ATOM 585 C CA . GLY A 1 84 ? 2.093 11.714 4.560 1.00 88.75 84 GLY A CA 1
ATOM 586 C C . GLY A 1 84 ? 1.185 12.499 3.617 1.00 88.75 84 GLY A C 1
ATOM 587 O O . GLY A 1 84 ? -0.004 12.656 3.918 1.00 88.75 84 GLY A O 1
ATOM 588 N N . LYS A 1 85 ? 1.702 12.992 2.486 1.00 88.81 85 LYS A N 1
ATOM 589 C CA . LYS A 1 85 ? 0.929 13.643 1.424 1.00 88.81 85 LYS A CA 1
ATOM 590 C C . LYS A 1 85 ? 1.177 12.947 0.092 1.00 88.81 85 LYS A C 1
ATOM 592 O O . LYS A 1 85 ? 2.227 12.382 -0.164 1.00 88.81 85 LYS A O 1
ATOM 597 N N . ALA A 1 86 ? 0.180 13.007 -0.781 1.00 91.19 86 ALA A N 1
ATOM 598 C CA . ALA A 1 86 ? 0.336 12.501 -2.136 1.00 91.19 86 ALA A CA 1
ATOM 599 C C . ALA A 1 86 ? 1.238 13.427 -2.969 1.00 91.19 86 ALA A C 1
ATOM 601 O O . ALA A 1 86 ? 1.043 14.646 -2.992 1.00 91.19 86 ALA A O 1
ATOM 602 N N . ASP A 1 87 ? 2.149 12.820 -3.718 1.00 93.88 87 ASP A N 1
ATOM 603 C CA . ASP A 1 87 ? 2.956 13.436 -4.763 1.00 93.88 87 ASP A CA 1
ATOM 604 C C . ASP A 1 87 ? 2.324 13.201 -6.151 1.00 93.88 87 ASP A C 1
ATOM 606 O O . ASP A 1 87 ? 1.334 12.476 -6.315 1.00 93.88 87 ASP 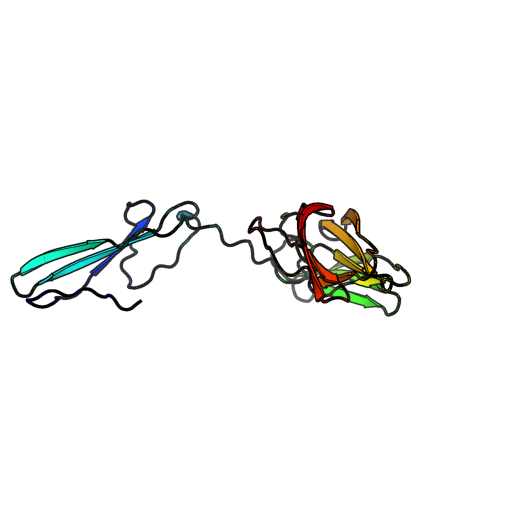A O 1
ATOM 610 N N . LEU A 1 88 ? 2.897 13.813 -7.193 1.00 93.62 88 LEU A N 1
ATOM 611 C CA . LEU A 1 88 ? 2.406 13.663 -8.565 1.00 93.62 88 LEU A CA 1
ATOM 612 C C . LEU A 1 88 ? 3.289 12.731 -9.396 1.00 93.62 88 LEU A C 1
ATOM 614 O O . LEU A 1 88 ? 4.518 12.769 -9.339 1.00 93.62 88 LEU A O 1
ATOM 618 N N . ARG A 1 89 ? 2.628 11.938 -10.243 1.00 92.19 89 ARG A N 1
ATOM 619 C CA . ARG A 1 89 ? 3.246 11.116 -11.283 1.00 92.19 89 ARG A CA 1
ATOM 620 C C . ARG A 1 89 ? 2.633 11.463 -12.633 1.00 92.19 89 ARG A C 1
ATOM 622 O O . ARG A 1 89 ? 1.423 11.357 -12.805 1.00 92.19 89 ARG A O 1
ATOM 629 N N . TRP A 1 90 ? 3.483 11.775 -13.602 1.00 90.19 90 TRP A N 1
ATOM 630 C CA . TRP A 1 90 ? 3.121 11.883 -15.013 1.00 90.19 90 TRP A CA 1
ATOM 631 C C . TRP A 1 90 ? 3.708 10.720 -15.795 1.00 90.19 90 TRP A C 1
ATOM 633 O O . TRP A 1 90 ? 4.799 10.247 -15.483 1.00 90.19 90 TRP A O 1
ATOM 643 N N . VAL A 1 91 ? 2.995 10.279 -16.826 1.00 87.81 91 VAL A N 1
ATOM 644 C CA . VAL A 1 91 ? 3.432 9.202 -17.716 1.00 87.81 91 VAL A CA 1
ATOM 645 C C . VAL A 1 91 ? 3.341 9.719 -19.140 1.00 87.81 91 VAL A C 1
ATOM 647 O O . VAL A 1 91 ? 2.291 10.208 -19.552 1.00 87.81 91 VAL A O 1
ATOM 650 N N . LYS A 1 92 ? 4.449 9.655 -19.874 1.00 85.44 92 LYS A N 1
ATOM 651 C CA . LYS A 1 92 ? 4.494 9.994 -21.298 1.00 85.44 92 LYS A CA 1
ATOM 652 C C . LYS A 1 92 ? 4.109 8.777 -22.140 1.00 85.44 92 LYS A C 1
ATOM 654 O O . LYS A 1 92 ? 4.277 7.640 -21.705 1.00 85.44 92 LYS A O 1
ATOM 659 N N . ASP A 1 93 ? 3.708 9.012 -23.388 1.00 81.50 93 ASP A N 1
ATOM 660 C CA . ASP A 1 93 ? 3.328 7.953 -24.342 1.00 81.50 93 ASP A CA 1
ATOM 661 C C . ASP A 1 93 ? 4.446 6.928 -24.601 1.00 81.50 93 ASP A C 1
ATOM 663 O O . ASP A 1 93 ? 4.185 5.782 -24.953 1.00 81.50 93 ASP A O 1
ATOM 667 N N . ASN A 1 94 ? 5.707 7.326 -24.407 1.00 78.75 94 ASN A N 1
ATOM 668 C CA . ASN A 1 94 ? 6.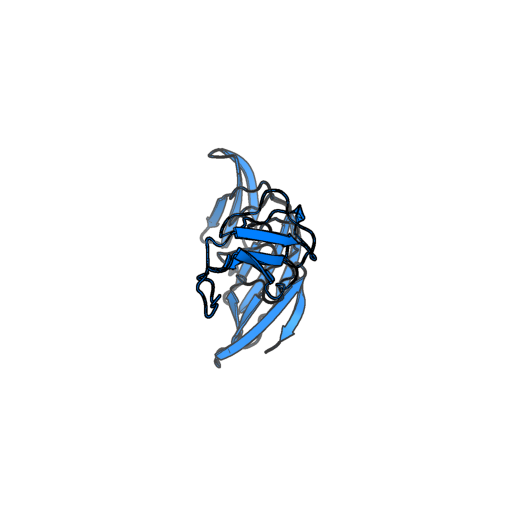876 6.453 -24.540 1.00 78.75 94 ASN A CA 1
ATOM 669 C C . ASN A 1 94 ? 7.187 5.630 -23.268 1.00 78.75 94 ASN A C 1
ATOM 671 O O . ASN A 1 94 ? 8.238 4.991 -23.206 1.00 78.75 94 ASN A O 1
ATOM 675 N N . GLY A 1 95 ? 6.326 5.689 -22.247 1.00 80.38 95 GLY A N 1
ATOM 676 C CA . GLY A 1 95 ? 6.493 4.997 -20.969 1.00 80.38 95 GLY A CA 1
ATOM 677 C C . GLY A 1 95 ? 7.438 5.683 -19.975 1.00 80.38 95 GLY A C 1
ATOM 678 O O . GLY A 1 95 ? 7.647 5.155 -18.884 1.00 80.38 95 GLY A O 1
ATOM 679 N N . GLU A 1 96 ? 8.019 6.843 -20.309 1.00 87.50 96 GLU A N 1
ATOM 680 C CA . GLU A 1 96 ? 8.783 7.646 -19.348 1.00 87.50 96 GLU A CA 1
ATOM 681 C C . GLU A 1 96 ? 7.859 8.173 -18.246 1.00 87.50 96 GLU A C 1
ATOM 683 O O . GLU A 1 96 ? 6.772 8.691 -18.513 1.00 87.50 96 GLU A O 1
ATOM 688 N N . VAL A 1 97 ? 8.319 8.070 -17.005 1.00 89.88 97 VAL A N 1
ATOM 689 C CA . VAL A 1 97 ? 7.592 8.498 -15.814 1.00 89.88 97 VAL A CA 1
ATOM 690 C C . VAL A 1 97 ? 8.284 9.712 -15.214 1.00 89.88 97 VAL A C 1
ATOM 692 O O . VAL A 1 97 ? 9.457 9.632 -14.866 1.00 89.88 97 VAL A O 1
ATOM 695 N N . SER A 1 98 ? 7.564 10.815 -15.032 1.00 92.62 98 SER A N 1
ATOM 696 C CA . SER A 1 98 ? 8.047 11.972 -14.271 1.00 92.62 98 SER A CA 1
ATOM 697 C C . SER A 1 98 ? 7.401 11.984 -12.890 1.00 92.62 98 SER A C 1
ATOM 699 O O . SER A 1 98 ? 6.180 12.089 -12.787 1.00 92.62 98 SER A O 1
ATOM 701 N N . LEU A 1 99 ? 8.209 11.899 -11.833 1.00 94.44 99 LEU A N 1
ATOM 702 C CA . LEU A 1 99 ? 7.759 12.021 -10.445 1.00 94.44 99 LEU A CA 1
ATOM 703 C C . LEU A 1 99 ? 8.069 13.405 -9.905 1.00 94.44 99 LEU A C 1
ATOM 705 O O . LEU A 1 99 ? 9.172 13.919 -10.104 1.00 94.44 99 LEU A O 1
ATOM 709 N N . TRP A 1 100 ? 7.091 14.010 -9.246 1.00 96.31 100 TRP A N 1
ATOM 710 C CA . TRP A 1 100 ? 7.180 15.338 -8.658 1.00 96.31 100 TRP A CA 1
ATOM 711 C C . TRP A 1 100 ? 6.823 15.225 -7.185 1.00 96.31 100 TRP A C 1
ATOM 713 O O . TRP A 1 100 ? 5.659 14.999 -6.870 1.00 96.31 100 TRP A O 1
ATOM 723 N N . LEU A 1 101 ? 7.809 15.403 -6.304 1.00 96.38 101 LEU A N 1
ATOM 724 C CA . LEU A 1 101 ? 7.558 15.495 -4.869 1.00 96.38 101 LEU A CA 1
ATOM 725 C C . LEU A 1 101 ? 6.841 16.814 -4.582 1.00 96.38 101 LEU A C 1
ATOM 727 O O . LEU A 1 101 ? 7.299 17.864 -5.037 1.00 96.38 101 LEU A O 1
ATOM 731 N N . MET A 1 102 ? 5.734 16.781 -3.852 1.00 96.25 102 MET A N 1
ATOM 732 C CA . MET A 1 102 ? 4.826 17.909 -3.693 1.00 96.25 102 MET A CA 1
ATOM 733 C C . MET A 1 102 ? 4.797 18.424 -2.258 1.00 96.25 102 MET A C 1
ATOM 735 O O . MET A 1 102 ? 4.857 17.683 -1.287 1.00 96.25 102 MET A O 1
ATOM 739 N N . ASN A 1 103 ? 4.624 19.733 -2.113 1.00 94.19 103 ASN A N 1
ATOM 740 C CA . ASN A 1 103 ? 4.176 20.345 -0.870 1.00 94.19 103 ASN A CA 1
ATOM 741 C C . ASN A 1 103 ? 3.041 21.319 -1.191 1.00 94.19 103 ASN A C 1
ATOM 743 O O . ASN A 1 103 ? 3.267 22.452 -1.626 1.00 94.19 103 ASN A O 1
ATOM 747 N N . GLY A 1 104 ? 1.804 20.843 -1.037 1.00 91.00 104 GLY A N 1
ATOM 748 C CA . GLY A 1 104 ? 0.631 21.547 -1.547 1.00 91.00 104 GLY A CA 1
ATOM 749 C C . GLY A 1 104 ? 0.678 21.628 -3.073 1.00 91.00 104 GLY A C 1
ATOM 750 O O . GLY A 1 104 ? 0.813 20.615 -3.750 1.00 91.00 104 GLY A O 1
ATOM 751 N N . THR A 1 105 ? 0.588 22.833 -3.630 1.00 94.25 105 THR A N 1
ATOM 752 C CA . THR A 1 105 ? 0.609 23.058 -5.086 1.00 94.25 105 THR A CA 1
ATOM 753 C C . THR A 1 105 ? 2.017 23.188 -5.675 1.00 94.25 105 THR A C 1
ATOM 755 O O . THR A 1 105 ? 2.150 23.432 -6.871 1.00 94.25 105 THR A O 1
ATOM 758 N N . SER A 1 106 ? 3.065 23.068 -4.858 1.00 95.50 106 SER A N 1
ATOM 759 C CA . SER A 1 106 ? 4.449 23.315 -5.273 1.00 95.50 106 SER A CA 1
ATOM 760 C C . SER A 1 106 ? 5.238 22.016 -5.371 1.00 95.50 106 SER A C 1
ATOM 762 O O . SER A 1 106 ? 5.327 21.282 -4.389 1.00 95.50 106 SER A O 1
ATOM 764 N N . ALA A 1 107 ? 5.864 21.770 -6.523 1.00 97.06 107 ALA A N 1
ATOM 765 C CA . ALA A 1 107 ? 6.850 20.703 -6.657 1.00 97.06 107 ALA A CA 1
ATOM 766 C C . ALA A 1 107 ? 8.153 21.115 -5.954 1.00 97.06 107 ALA A C 1
ATOM 768 O O . ALA A 1 107 ? 8.734 22.155 -6.267 1.00 97.06 107 ALA A O 1
ATOM 769 N N . THR A 1 108 ? 8.602 20.314 -4.993 1.00 97.62 108 THR A N 1
ATOM 770 C CA . THR A 1 108 ? 9.839 20.537 -4.229 1.00 97.62 108 THR A CA 1
ATOM 771 C C . THR A 1 108 ? 11.043 19.876 -4.890 1.00 97.62 108 THR A C 1
ATOM 773 O O . THR A 1 108 ? 12.158 20.383 -4.789 1.00 97.62 108 THR A O 1
ATOM 776 N N . ALA A 1 109 ? 10.820 18.777 -5.610 1.00 97.69 109 ALA A N 1
ATOM 777 C CA . ALA A 1 109 ? 11.817 18.113 -6.435 1.00 97.69 109 ALA A CA 1
ATOM 778 C C . ALA A 1 109 ? 11.131 17.328 -7.557 1.00 97.69 109 ALA A C 1
ATOM 780 O O . ALA A 1 109 ? 9.986 16.900 -7.414 1.00 97.69 109 ALA A O 1
ATOM 781 N N . THR A 1 110 ? 11.837 17.108 -8.666 1.00 96.88 110 THR A N 1
ATOM 782 C CA . THR A 1 110 ? 11.328 16.299 -9.782 1.00 96.88 110 THR A CA 1
ATOM 783 C C . THR A 1 110 ? 12.419 15.390 -10.332 1.00 96.88 110 THR A C 1
ATOM 785 O O . THR A 1 110 ? 13.596 15.751 -10.298 1.00 96.88 110 THR A O 1
ATOM 788 N N . ALA A 1 111 ? 12.039 14.218 -10.832 1.00 95.62 111 ALA A N 1
ATOM 789 C CA . ALA A 1 111 ? 12.933 13.331 -11.566 1.00 95.62 111 ALA A CA 1
ATOM 790 C C . ALA A 1 111 ? 12.162 12.517 -12.605 1.00 95.62 111 ALA A C 1
ATOM 792 O O . ALA A 1 111 ? 10.966 12.263 -12.449 1.00 95.62 111 ALA A O 1
ATOM 793 N N . ASN A 1 112 ? 12.872 12.083 -13.644 1.00 91.75 112 ASN A N 1
ATOM 794 C CA . ASN A 1 112 ? 12.332 11.203 -14.672 1.00 91.75 112 ASN A CA 1
ATOM 795 C C . ASN A 1 112 ? 12.921 9.797 -14.525 1.00 91.75 112 ASN A C 1
ATOM 797 O O . ASN A 1 112 ? 14.109 9.636 -14.242 1.00 91.75 112 ASN A O 1
ATOM 801 N N . PHE A 1 113 ? 12.093 8.786 -14.762 1.00 87.12 113 PHE A N 1
ATOM 802 C CA . PHE A 1 113 ? 12.437 7.371 -14.718 1.00 87.12 113 PHE A CA 1
ATOM 803 C C . PHE A 1 113 ? 11.974 6.693 -16.011 1.00 87.12 113 PHE A C 1
ATOM 805 O O . PHE A 1 113 ? 10.943 7.050 -16.581 1.00 87.12 113 PHE A O 1
ATOM 812 N N . GLY A 1 114 ? 12.744 5.714 -16.489 1.00 75.12 114 GLY A N 1
ATOM 813 C CA . GLY A 1 114 ? 12.624 5.240 -17.873 1.00 75.12 114 GLY A CA 1
ATOM 814 C C . GLY A 1 114 ? 13.321 6.197 -18.856 1.00 75.12 114 GLY A C 1
ATOM 815 O O . GLY A 1 114 ? 14.171 6.977 -18.422 1.00 75.12 114 GLY A O 1
ATOM 816 N N . PRO A 1 115 ? 13.024 6.158 -20.168 1.00 54.19 115 PRO A N 1
ATOM 817 C CA . PRO A 1 115 ? 11.979 5.385 -20.839 1.00 54.19 115 PRO A CA 1
ATOM 818 C C . PRO A 1 115 ? 12.390 3.928 -21.049 1.00 54.19 115 PRO A C 1
ATOM 820 O O . PRO A 1 115 ? 13.469 3.637 -21.565 1.00 54.19 115 PRO A O 1
ATOM 823 N N . PHE A 1 116 ? 11.502 3.004 -20.702 1.00 67.69 116 PHE A N 1
ATOM 824 C CA . PHE A 1 116 ? 11.647 1.616 -21.116 1.00 67.69 116 PHE A CA 1
ATOM 825 C C . PHE A 1 116 ? 10.647 1.367 -22.235 1.00 67.69 116 PHE A C 1
ATOM 827 O O . PHE A 1 116 ? 9.448 1.263 -21.997 1.00 67.69 116 PHE A O 1
ATOM 834 N N . ASN A 1 117 ? 11.137 1.311 -23.473 1.00 75.38 117 ASN A N 1
ATOM 835 C CA . ASN A 1 117 ? 10.291 1.014 -24.622 1.00 75.38 117 ASN A CA 1
ATOM 836 C C . ASN A 1 117 ? 9.511 -0.295 -24.379 1.00 75.38 117 ASN A C 1
ATOM 838 O O . ASN A 1 117 ? 10.105 -1.308 -24.008 1.00 75.38 117 ASN A O 1
ATOM 842 N N . GLY A 1 118 ? 8.190 -0.265 -24.563 1.00 81.50 118 GLY A N 1
ATOM 843 C CA . GLY A 1 118 ? 7.303 -1.409 -24.313 1.00 81.50 118 GLY A CA 1
ATOM 844 C C . GLY A 1 118 ? 6.867 -1.614 -22.857 1.00 81.50 118 GLY A C 1
ATOM 845 O O . GLY A 1 118 ? 6.102 -2.541 -22.592 1.00 81.50 118 GLY A O 1
ATOM 846 N N . TRP A 1 119 ? 7.303 -0.762 -21.926 1.00 88.00 119 TRP A N 1
ATOM 847 C CA . TRP A 1 119 ? 6.839 -0.778 -20.541 1.00 88.00 119 TRP A CA 1
ATOM 848 C C . TRP A 1 119 ? 5.860 0.358 -20.258 1.00 88.00 119 TRP A C 1
ATOM 850 O O . TRP A 1 119 ? 5.924 1.443 -20.832 1.00 88.00 119 TRP A O 1
ATOM 860 N N . SER A 1 120 ? 4.968 0.114 -19.309 1.00 87.44 120 SER A N 1
ATOM 861 C CA . SER A 1 120 ? 4.036 1.097 -18.768 1.00 87.44 120 SER A CA 1
ATOM 862 C C . SER A 1 120 ? 4.051 1.000 -17.251 1.00 87.44 120 SER A C 1
ATOM 864 O O . SER A 1 120 ? 4.126 -0.100 -16.706 1.00 87.44 120 SER A O 1
ATOM 866 N N . VAL A 1 121 ? 3.988 2.132 -16.554 1.00 87.88 121 VAL A N 1
ATOM 867 C CA . VAL A 1 121 ? 3.798 2.115 -15.100 1.00 87.88 121 VAL A CA 1
ATOM 868 C C . VAL A 1 121 ? 2.365 1.688 -14.791 1.00 87.88 121 VAL A C 1
ATOM 870 O O . VAL A 1 121 ? 1.418 2.145 -15.431 1.00 87.88 121 VAL A O 1
ATOM 873 N N . LYS A 1 122 ? 2.205 0.784 -13.830 1.00 84.06 122 LYS A N 1
ATOM 874 C CA . LYS A 1 122 ? 0.898 0.360 -13.341 1.00 84.06 122 LYS A CA 1
ATOM 875 C C . LYS A 1 122 ? 0.379 1.424 -12.373 1.00 84.06 122 LYS A C 1
ATOM 877 O O . LYS A 1 122 ? 1.100 1.843 -11.469 1.00 84.06 122 LYS A O 1
ATOM 882 N N . ASP A 1 123 ? -0.870 1.852 -12.533 1.00 68.25 123 ASP A N 1
ATOM 883 C CA . ASP A 1 123 ? -1.532 2.642 -11.496 1.00 68.25 123 ASP A CA 1
ATOM 884 C C . ASP A 1 123 ? -1.683 1.806 -10.222 1.00 68.25 123 ASP A C 1
ATOM 886 O O . ASP A 1 123 ? -1.867 0.589 -10.284 1.00 68.25 123 ASP A O 1
ATOM 890 N N . GLY A 1 124 ? -1.613 2.450 -9.058 1.00 62.00 124 GLY A N 1
ATOM 891 C CA . GLY A 1 124 ? -1.696 1.726 -7.794 1.00 62.00 124 GLY A CA 1
ATOM 892 C C . GLY A 1 124 ? -0.351 1.325 -7.201 1.00 62.00 124 GLY A C 1
ATOM 893 O O . GLY A 1 124 ? -0.381 0.457 -6.339 1.00 62.00 124 GLY A O 1
ATOM 894 N N . SER A 1 125 ? 0.791 1.889 -7.630 1.00 66.12 125 SER A N 1
ATOM 895 C CA . SER A 1 125 ? 2.079 1.593 -6.991 1.00 66.12 125 SER A CA 1
ATOM 896 C C . SER A 1 125 ? 1.993 1.780 -5.474 1.00 66.12 125 SER A C 1
ATOM 898 O O . SER A 1 125 ? 1.354 2.719 -4.993 1.00 66.12 125 SER A O 1
ATOM 900 N N . ARG A 1 126 ? 2.584 0.845 -4.736 1.00 85.38 126 ARG A N 1
ATOM 901 C CA . ARG A 1 126 ? 2.463 0.718 -3.284 1.00 85.38 126 ARG A CA 1
ATOM 902 C C . ARG A 1 126 ? 3.829 0.556 -2.654 1.00 85.38 126 ARG A C 1
ATOM 904 O O . ARG A 1 126 ? 4.819 0.448 -3.360 1.00 85.38 126 ARG A O 1
ATOM 911 N N . ASP A 1 127 ? 3.845 0.524 -1.338 1.00 90.81 127 ASP A N 1
ATOM 912 C CA . ASP A 1 127 ? 5.020 0.202 -0.552 1.00 90.81 127 ASP A CA 1
ATOM 913 C C . ASP A 1 127 ? 5.271 -1.320 -0.565 1.00 90.81 127 ASP A C 1
ATOM 915 O O . ASP A 1 127 ? 4.546 -2.075 0.083 1.00 90.81 127 ASP A O 1
ATOM 919 N N . PHE A 1 128 ? 6.251 -1.799 -1.335 1.00 92.44 128 PHE A N 1
ATOM 920 C CA . PHE A 1 128 ? 6.630 -3.219 -1.356 1.00 92.44 128 PHE A CA 1
ATOM 921 C C . PHE A 1 128 ? 7.659 -3.559 -0.274 1.00 92.44 128 PHE A C 1
ATOM 923 O O . PHE A 1 128 ? 7.883 -4.740 -0.004 1.00 92.44 128 PHE A O 1
ATOM 930 N N . ASN A 1 129 ? 8.341 -2.571 0.317 1.00 92.75 129 ASN A N 1
ATOM 931 C CA . ASN A 1 129 ? 9.434 -2.797 1.271 1.00 92.75 129 ASN A CA 1
ATOM 932 C C . ASN A 1 129 ? 9.072 -2.458 2.734 1.00 92.75 129 ASN A C 1
ATOM 934 O O . ASN A 1 129 ? 9.812 -2.851 3.638 1.00 92.75 129 ASN A O 1
ATOM 938 N N . GLY A 1 130 ? 7.922 -1.831 2.969 1.00 90.50 130 GLY A N 1
ATOM 939 C CA . GLY A 1 130 ? 7.382 -1.448 4.270 1.00 90.50 130 GLY A CA 1
ATOM 940 C C . GLY A 1 130 ? 8.007 -0.178 4.854 1.00 90.50 130 GLY A C 1
ATOM 941 O O . GLY A 1 130 ? 7.962 0.007 6.074 1.00 90.50 130 GLY A O 1
ATOM 942 N N . ASP A 1 131 ? 8.660 0.660 4.043 1.00 91.25 131 ASP A N 1
ATOM 943 C CA . ASP A 1 131 ? 9.368 1.860 4.509 1.00 91.25 131 ASP A CA 1
ATOM 944 C C . ASP A 1 131 ? 8.493 3.128 4.585 1.00 91.25 131 ASP A C 1
ATOM 946 O O . ASP A 1 131 ? 8.988 4.213 4.927 1.00 91.25 131 ASP A O 1
ATOM 950 N N . GLY A 1 132 ? 7.197 2.982 4.303 1.00 89.12 132 GLY A N 1
ATOM 951 C CA . GLY A 1 132 ? 6.195 4.038 4.321 1.00 89.12 132 GLY A CA 1
ATOM 952 C C . GLY A 1 132 ? 6.183 4.912 3.071 1.00 89.12 132 GLY A C 1
ATOM 953 O O . GLY A 1 132 ? 5.509 5.940 3.091 1.00 89.12 132 GLY A O 1
ATOM 954 N N . LYS A 1 133 ? 6.917 4.548 2.011 1.00 91.50 133 LYS A N 1
ATOM 955 C CA . LYS A 1 133 ? 6.951 5.281 0.741 1.00 91.50 133 LYS A CA 1
ATOM 956 C C . LYS A 1 133 ? 6.378 4.441 -0.384 1.00 91.50 133 LYS A C 1
ATOM 958 O O . LYS A 1 133 ? 6.381 3.217 -0.377 1.00 91.50 133 LYS A O 1
ATOM 963 N N . THR A 1 134 ? 5.873 5.135 -1.387 1.00 91.81 134 THR A N 1
ATOM 964 C CA . THR A 1 134 ? 5.367 4.524 -2.605 1.00 91.81 134 THR A CA 1
ATOM 965 C C . THR A 1 134 ? 6.534 4.106 -3.490 1.00 91.81 134 THR A C 1
ATOM 967 O O . THR A 1 134 ? 7.371 4.930 -3.855 1.00 91.81 134 THR A O 1
ATOM 970 N N . ASP A 1 135 ? 6.556 2.842 -3.897 1.00 93.00 135 ASP A N 1
ATOM 971 C CA . ASP A 1 135 ? 7.505 2.328 -4.880 1.00 93.00 135 ASP A CA 1
ATOM 972 C C . ASP A 1 135 ? 6.960 2.481 -6.311 1.00 93.00 135 ASP A C 1
ATOM 974 O O . ASP A 1 135 ? 5.886 3.039 -6.530 1.00 93.00 135 ASP A O 1
ATOM 978 N N . LEU A 1 136 ? 7.675 1.991 -7.326 1.00 92.12 136 LEU A N 1
ATOM 979 C CA . LEU A 1 136 ? 7.168 1.922 -8.700 1.00 92.12 136 LEU A CA 1
ATOM 980 C C . LEU A 1 136 ? 6.997 0.477 -9.159 1.00 92.12 136 LEU A C 1
ATOM 982 O O . LEU A 1 136 ? 7.869 -0.367 -8.962 1.00 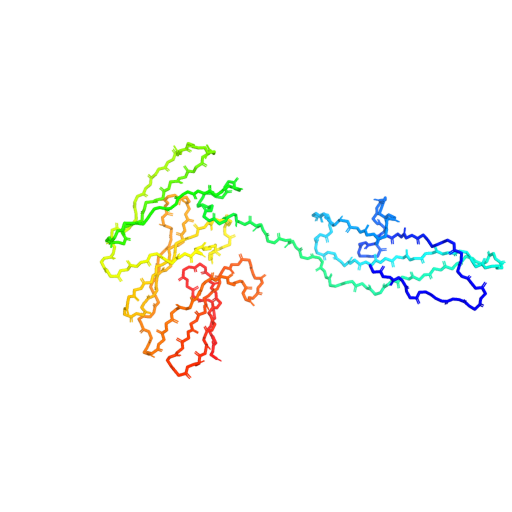92.12 136 LEU A O 1
ATOM 986 N N . LEU A 1 137 ? 5.888 0.227 -9.852 1.00 91.94 137 LEU A N 1
ATOM 987 C CA . LEU A 1 137 ? 5.608 -1.024 -10.539 1.00 91.94 137 LEU A CA 1
ATOM 988 C C . LEU A 1 137 ? 5.402 -0.746 -12.026 1.00 91.94 137 LEU A C 1
ATOM 990 O O . LEU A 1 137 ? 4.535 0.038 -12.408 1.00 91.94 137 LEU A O 1
ATOM 994 N N . PHE A 1 138 ? 6.161 -1.433 -12.867 1.00 90.81 138 PHE A N 1
ATOM 995 C CA . PHE A 1 138 ? 6.024 -1.399 -14.314 1.00 90.81 138 PHE A CA 1
ATOM 996 C C . PHE A 1 138 ? 5.513 -2.742 -14.826 1.00 90.81 138 PHE A C 1
ATOM 998 O O . PHE A 1 138 ? 5.811 -3.792 -14.263 1.00 90.81 138 PHE A O 1
ATOM 1005 N N . THR A 1 139 ? 4.777 -2.709 -15.928 1.00 89.69 139 THR A N 1
ATOM 1006 C CA . THR A 1 139 ? 4.338 -3.882 -16.687 1.00 89.69 139 THR A CA 1
ATOM 1007 C C . THR A 1 139 ? 4.752 -3.745 -18.138 1.00 89.69 139 THR A C 1
ATOM 1009 O O . THR A 1 139 ? 4.734 -2.640 -18.680 1.00 89.69 139 THR A O 1
ATOM 1012 N N . ASN A 1 140 ? 5.067 -4.859 -18.779 1.00 88.50 140 ASN A N 1
ATOM 1013 C CA . ASN A 1 140 ? 5.362 -4.928 -20.200 1.00 88.50 140 ASN A CA 1
ATOM 1014 C C . ASN A 1 140 ? 4.301 -5.767 -20.922 1.00 88.50 140 ASN A C 1
ATOM 1016 O O . ASN A 1 140 ? 3.722 -6.695 -20.353 1.00 88.50 140 ASN A O 1
ATOM 1020 N N . ALA A 1 141 ? 4.075 -5.468 -22.201 1.00 85.69 141 ALA A N 1
ATOM 1021 C CA . ALA A 1 141 ? 3.155 -6.221 -23.051 1.00 85.69 141 ALA A CA 1
ATOM 1022 C C . ALA A 1 141 ? 3.529 -7.709 -23.194 1.00 85.69 141 ALA A C 1
ATOM 1024 O O . ALA A 1 141 ? 2.652 -8.535 -23.433 1.00 85.69 141 ALA A O 1
ATOM 1025 N N . ASN A 1 142 ? 4.806 -8.067 -23.028 1.00 86.88 142 ASN A N 1
ATOM 1026 C CA . ASN A 1 142 ? 5.256 -9.462 -23.051 1.00 86.88 142 ASN A CA 1
ATOM 1027 C C . ASN A 1 142 ? 4.897 -10.255 -21.773 1.00 86.88 142 ASN A C 1
ATOM 1029 O O . ASN A 1 142 ? 5.173 -11.451 -21.721 1.00 86.88 142 ASN A O 1
ATOM 1033 N N . GLY A 1 143 ? 4.307 -9.613 -20.757 1.00 87.69 143 GLY A N 1
ATOM 1034 C CA . GLY A 1 143 ? 3.945 -10.230 -19.481 1.00 87.69 143 GLY A CA 1
ATOM 1035 C C . GLY A 1 143 ? 4.996 -10.097 -18.374 1.00 87.69 143 GLY A C 1
ATOM 1036 O O . GLY A 1 143 ? 4.775 -10.632 -17.290 1.00 87.69 143 GLY A O 1
ATOM 1037 N N . THR A 1 144 ? 6.117 -9.397 -18.593 1.00 91.06 144 THR A N 1
ATOM 1038 C CA . THR A 1 144 ? 7.040 -9.044 -17.502 1.00 91.06 144 THR A CA 1
ATOM 1039 C C . THR A 1 144 ? 6.461 -7.940 -16.621 1.00 91.06 144 THR A C 1
ATOM 1041 O O . THR A 1 144 ? 5.712 -7.065 -17.069 1.00 91.06 144 THR A O 1
ATOM 1044 N N . ALA A 1 145 ? 6.852 -7.955 -15.352 1.00 92.12 145 ALA A N 1
ATOM 1045 C CA . ALA A 1 145 ? 6.653 -6.868 -14.408 1.00 92.12 145 ALA A CA 1
ATOM 1046 C C . ALA A 1 145 ? 8.004 -6.439 -13.829 1.00 92.12 145 ALA A C 1
ATOM 1048 O O . ALA A 1 145 ? 8.896 -7.267 -13.693 1.00 92.12 145 ALA A O 1
ATOM 1049 N N . ALA A 1 146 ? 8.165 -5.168 -13.471 1.00 92.12 146 ALA A N 1
ATOM 1050 C CA . ALA A 1 146 ? 9.361 -4.678 -12.798 1.00 92.12 146 ALA A CA 1
ATOM 1051 C C . ALA A 1 146 ? 8.972 -3.884 -11.559 1.00 92.12 146 ALA A C 1
ATOM 1053 O O . ALA A 1 146 ? 8.148 -2.977 -11.651 1.00 92.12 146 ALA A O 1
ATOM 1054 N N . ILE A 1 147 ? 9.578 -4.202 -10.420 1.00 93.69 147 ILE A N 1
ATOM 1055 C CA . ILE A 1 147 ? 9.406 -3.453 -9.175 1.00 93.69 147 ILE A CA 1
ATOM 1056 C C . ILE A 1 147 ? 10.676 -2.680 -8.901 1.00 93.69 147 ILE A C 1
ATOM 1058 O O . ILE A 1 147 ? 11.777 -3.238 -8.918 1.00 93.69 147 ILE A O 1
ATOM 1062 N N . TRP A 1 148 ? 10.513 -1.390 -8.653 1.00 93.81 148 TRP A N 1
ATOM 1063 C CA . TRP A 1 148 ? 11.573 -0.504 -8.220 1.00 93.81 148 TRP A CA 1
ATOM 1064 C C . TRP A 1 148 ? 11.205 0.028 -6.852 1.00 93.81 148 TRP A C 1
ATOM 1066 O O . TRP A 1 148 ? 10.284 0.835 -6.755 1.00 93.81 148 TRP A O 1
ATOM 1076 N N . THR A 1 149 ? 11.919 -0.405 -5.816 1.00 94.56 149 THR A N 1
ATOM 1077 C CA . THR A 1 149 ? 11.727 0.190 -4.498 1.00 94.56 149 THR A CA 1
ATOM 1078 C C . THR A 1 149 ? 12.371 1.569 -4.464 1.00 94.56 149 THR A C 1
ATOM 1080 O O . THR A 1 149 ? 13.473 1.761 -4.993 1.00 94.56 149 THR A O 1
ATOM 1083 N N . MET A 1 150 ? 11.679 2.544 -3.891 1.00 94.19 150 MET A N 1
ATOM 1084 C CA . MET A 1 150 ? 11.988 3.963 -3.993 1.00 94.19 150 MET A CA 1
ATOM 1085 C C . MET A 1 150 ? 12.312 4.554 -2.622 1.00 94.19 150 MET A C 1
ATOM 1087 O O . MET A 1 150 ? 11.825 4.124 -1.588 1.00 94.19 150 MET A O 1
ATOM 1091 N N . ASN A 1 151 ? 13.146 5.587 -2.623 1.00 93.62 151 ASN A N 1
ATOM 1092 C CA . ASN A 1 151 ? 13.350 6.483 -1.496 1.00 93.62 151 ASN A CA 1
ATOM 1093 C C . ASN A 1 151 ? 13.300 7.917 -2.029 1.00 93.62 151 ASN A C 1
ATOM 1095 O O . ASN A 1 151 ? 14.306 8.447 -2.520 1.00 93.62 151 ASN A O 1
ATOM 1099 N N . GLY A 1 152 ? 12.103 8.508 -2.044 1.00 93.69 152 GLY A N 1
ATOM 1100 C CA . GLY A 1 152 ? 11.848 9.740 -2.782 1.00 93.69 152 GLY A CA 1
ATOM 1101 C C . GLY A 1 152 ? 12.088 9.529 -4.277 1.00 93.69 152 GLY A C 1
ATOM 1102 O O . GLY A 1 152 ? 11.538 8.632 -4.908 1.00 93.69 152 GLY A O 1
ATOM 1103 N N . LEU A 1 153 ? 12.977 10.339 -4.847 1.00 95.38 153 LEU A N 1
ATOM 1104 C CA . LEU A 1 153 ? 13.332 10.288 -6.268 1.00 95.38 153 LEU A CA 1
ATOM 1105 C C . LEU A 1 153 ? 14.518 9.354 -6.573 1.00 95.38 153 LEU A C 1
ATOM 1107 O O . LEU A 1 153 ? 15.170 9.496 -7.606 1.00 95.38 153 LEU A O 1
ATOM 1111 N N . THR A 1 154 ? 14.828 8.406 -5.687 1.00 95.31 154 THR A N 1
ATOM 1112 C CA . THR A 1 154 ? 15.921 7.444 -5.889 1.00 95.31 154 THR A CA 1
ATOM 1113 C C . THR A 1 154 ? 15.387 6.021 -5.860 1.00 95.31 154 THR A C 1
ATOM 1115 O O . THR A 1 154 ? 14.810 5.610 -4.863 1.00 95.31 154 THR A O 1
ATOM 1118 N N . ALA A 1 155 ? 15.626 5.247 -6.920 1.00 94.06 155 ALA A N 1
ATOM 1119 C CA . ALA A 1 155 ? 15.365 3.809 -6.906 1.00 94.06 155 ALA A CA 1
ATOM 1120 C C . ALA A 1 155 ? 16.501 3.084 -6.168 1.00 94.06 155 ALA A C 1
ATOM 1122 O O . ALA A 1 155 ? 17.648 3.127 -6.619 1.00 94.06 155 ALA A O 1
ATOM 1123 N N . ILE A 1 156 ? 16.185 2.431 -5.049 1.00 95.81 156 ILE A N 1
ATOM 1124 C CA . ILE A 1 156 ? 17.153 1.772 -4.156 1.00 95.81 156 ILE A CA 1
ATOM 1125 C C . ILE A 1 156 ? 17.292 0.267 -4.422 1.00 95.81 156 ILE A C 1
ATOM 1127 O O . ILE A 1 156 ? 18.355 -0.295 -4.172 1.00 95.81 156 ILE A O 1
ATOM 1131 N N . ALA A 1 157 ? 16.272 -0.381 -4.987 1.00 95.94 157 ALA A N 1
ATOM 1132 C CA . ALA A 1 157 ? 16.380 -1.720 -5.563 1.00 95.94 157 ALA A CA 1
ATOM 1133 C C . ALA A 1 157 ? 15.490 -1.837 -6.802 1.00 95.94 157 ALA A C 1
ATOM 1135 O O . ALA A 1 157 ? 14.495 -1.128 -6.932 1.00 95.94 157 ALA A O 1
ATOM 1136 N N . LYS A 1 158 ? 15.861 -2.722 -7.729 1.00 93.81 158 LYS A N 1
ATOM 1137 C CA . LYS A 1 158 ? 15.130 -2.972 -8.977 1.00 93.81 158 LYS A CA 1
ATOM 1138 C C . LYS A 1 158 ? 15.144 -4.463 -9.269 1.00 93.81 158 LYS A C 1
ATOM 1140 O O . LYS A 1 158 ? 16.208 -5.074 -9.199 1.00 93.81 158 LYS A O 1
ATOM 1145 N N . ALA A 1 159 ? 13.999 -5.028 -9.622 1.00 94.44 159 ALA A N 1
ATOM 1146 C CA . ALA A 1 159 ? 13.902 -6.410 -10.074 1.00 94.44 159 ALA A CA 1
ATOM 1147 C C . ALA A 1 159 ? 12.832 -6.550 -11.154 1.00 94.44 159 ALA A C 1
ATOM 1149 O O . ALA A 1 159 ? 11.827 -5.842 -11.126 1.00 94.44 159 ALA A O 1
ATOM 1150 N N . GLU A 1 160 ? 13.052 -7.484 -12.073 1.00 93.75 160 GLU A N 1
ATOM 1151 C CA . GLU A 1 160 ? 12.081 -7.895 -13.082 1.00 93.75 160 GLU A CA 1
ATOM 1152 C C . GLU A 1 160 ? 11.584 -9.310 -12.771 1.00 93.75 160 GLU A C 1
ATOM 1154 O O . GLU A 1 160 ? 12.356 -10.169 -12.346 1.00 93.75 160 GLU A O 1
ATOM 1159 N N . HIS A 1 161 ? 10.298 -9.544 -13.008 1.00 91.94 161 HIS A N 1
ATOM 1160 C CA . HIS A 1 161 ? 9.602 -10.809 -12.805 1.00 91.94 161 HIS A CA 1
ATOM 1161 C C . HIS A 1 161 ? 8.871 -11.190 -14.089 1.00 91.94 161 HIS A C 1
ATOM 1163 O O . HIS A 1 161 ? 8.236 -10.349 -14.727 1.00 91.94 161 HIS A O 1
ATOM 1169 N N . GLY A 1 162 ? 8.939 -12.462 -14.466 1.00 86.69 162 GLY A N 1
ATOM 1170 C CA . GLY A 1 162 ? 8.392 -12.966 -15.723 1.00 86.69 162 GLY A CA 1
ATOM 1171 C C . GLY A 1 162 ? 9.324 -12.772 -16.933 1.00 86.69 162 GLY A C 1
ATOM 1172 O O . GLY A 1 162 ? 10.517 -12.531 -16.759 1.00 86.69 162 GLY A O 1
ATOM 1173 N N . PRO A 1 163 ? 8.803 -12.907 -18.168 1.00 80.69 163 PRO A N 1
ATOM 1174 C CA . PRO A 1 163 ? 7.427 -13.283 -18.450 1.00 80.69 163 PRO A CA 1
ATOM 1175 C C . PRO A 1 163 ? 7.229 -14.766 -18.120 1.00 80.69 163 PRO A C 1
ATOM 1177 O O . PRO A 1 163 ? 8.071 -15.607 -18.435 1.00 80.69 163 PRO A O 1
ATOM 1180 N N . TYR A 1 164 ? 6.112 -15.098 -17.482 1.00 84.44 164 TYR A N 1
ATOM 1181 C CA . TYR A 1 164 ? 5.723 -16.488 -17.250 1.00 84.44 164 TYR A CA 1
ATOM 1182 C C . TYR A 1 164 ? 4.679 -16.873 -18.293 1.00 84.44 164 TYR A C 1
ATOM 1184 O O . TYR A 1 164 ? 3.732 -16.127 -18.529 1.00 84.44 164 TYR A O 1
ATOM 1192 N N . ALA A 1 165 ? 4.861 -18.017 -18.954 1.00 89.75 165 ALA A N 1
ATOM 1193 C CA . ALA A 1 165 ? 4.026 -18.401 -20.089 1.00 89.75 165 ALA A CA 1
ATOM 1194 C C . ALA A 1 165 ? 2.529 -18.417 -19.720 1.00 89.75 165 ALA A C 1
ATOM 1196 O O . ALA A 1 165 ? 2.101 -19.177 -18.848 1.00 89.75 165 ALA A O 1
ATOM 1197 N N . GLY A 1 166 ? 1.751 -17.573 -20.403 1.00 88.62 166 GLY A N 1
ATOM 1198 C CA . GLY A 1 166 ? 0.310 -17.426 -20.209 1.00 88.62 166 GLY A CA 1
ATOM 1199 C C . GLY A 1 166 ? -0.102 -16.691 -18.934 1.00 88.62 166 GLY A C 1
ATOM 1200 O O . GLY A 1 166 ? -1.283 -16.700 -18.623 1.00 88.62 166 GLY A O 1
ATOM 1201 N N . TRP A 1 167 ? 0.820 -16.089 -18.179 1.00 92.06 167 TRP A N 1
ATOM 1202 C CA . TRP A 1 167 ? 0.509 -15.313 -16.976 1.00 92.06 167 TRP A CA 1
ATOM 1203 C C . TRP A 1 167 ? 0.595 -13.811 -17.235 1.00 92.06 167 TRP A C 1
ATOM 1205 O O . TRP A 1 167 ? 1.497 -13.331 -17.918 1.00 92.06 167 TRP A O 1
ATOM 1215 N N . LYS A 1 168 ? -0.311 -13.057 -16.609 1.00 91.88 168 LYS A N 1
ATOM 1216 C CA . LYS A 1 168 ? -0.309 -11.591 -16.603 1.00 91.88 168 LYS A CA 1
ATOM 1217 C C . LYS A 1 168 ? -0.491 -11.042 -15.195 1.00 91.88 168 LYS A C 1
ATOM 1219 O O . LYS A 1 168 ? -1.272 -11.580 -14.406 1.00 91.88 168 LYS A O 1
ATOM 1224 N N . LEU A 1 169 ? 0.197 -9.942 -14.899 1.00 91.75 169 LEU A N 1
ATOM 1225 C CA . LEU A 1 169 ? 0.038 -9.241 -13.631 1.00 91.75 169 LEU A CA 1
ATOM 1226 C C . LEU A 1 169 ? -1.316 -8.519 -13.582 1.00 91.75 169 LEU A C 1
ATOM 1228 O O . LEU A 1 169 ? -1.594 -7.623 -14.389 1.00 91.75 169 LEU A O 1
ATOM 1232 N N . VAL A 1 170 ? -2.145 -8.872 -12.602 1.00 89.50 170 VAL A N 1
ATOM 1233 C CA . VAL A 1 170 ? -3.475 -8.281 -12.411 1.00 89.50 170 VAL A CA 1
ATOM 1234 C C . VAL A 1 170 ? -3.368 -6.980 -11.633 1.00 89.50 170 VAL A C 1
ATOM 1236 O O . VAL A 1 170 ? -3.744 -5.932 -12.157 1.00 89.50 170 VAL A O 1
ATOM 1239 N N . ASP A 1 171 ? -2.818 -7.035 -10.424 1.00 85.75 171 ASP A N 1
ATOM 1240 C CA . ASP A 1 171 ? -2.641 -5.892 -9.533 1.00 85.75 171 ASP A CA 1
ATOM 1241 C C . ASP A 1 171 ? -1.511 -6.132 -8.522 1.00 85.75 171 ASP A C 1
ATOM 1243 O O . ASP A 1 171 ? -0.928 -7.217 -8.454 1.00 85.75 171 ASP A O 1
ATOM 1247 N N . ALA A 1 172 ? -1.212 -5.072 -7.774 1.00 83.31 172 ALA A N 1
ATOM 1248 C CA . ALA A 1 172 ? -0.309 -5.064 -6.630 1.00 83.31 172 ALA A CA 1
ATOM 1249 C C . ALA A 1 172 ? -0.956 -4.347 -5.437 1.00 83.31 172 ALA A C 1
ATOM 1251 O O . ALA A 1 172 ? -0.335 -3.539 -4.750 1.00 83.31 172 ALA A O 1
ATOM 1252 N N . ALA A 1 173 ? -2.276 -4.510 -5.298 1.00 72.88 173 ALA A N 1
ATOM 1253 C CA . ALA A 1 173 ? -3.080 -3.656 -4.432 1.00 72.88 173 ALA A CA 1
ATOM 1254 C C . ALA A 1 173 ? -3.321 -4.235 -3.028 1.00 72.88 173 ALA A C 1
ATOM 1256 O O . ALA A 1 173 ? -3.876 -3.539 -2.177 1.00 72.88 173 ALA A O 1
ATOM 1257 N N . GLY A 1 174 ? -2.965 -5.495 -2.796 1.00 78.75 174 GLY A N 1
ATOM 1258 C CA . GLY A 1 174 ? -3.230 -6.191 -1.540 1.00 78.75 174 GLY A CA 1
ATOM 1259 C C . GLY A 1 174 ? -1.972 -6.338 -0.701 1.00 78.75 174 GLY A C 1
ATOM 1260 O O . GLY A 1 174 ? -0.913 -6.583 -1.253 1.00 78.75 174 GLY A O 1
ATOM 1261 N N . ASP A 1 175 ? -2.121 -6.210 0.611 1.00 88.38 175 ASP A N 1
ATOM 1262 C CA . ASP A 1 175 ? -1.240 -6.832 1.601 1.00 88.38 175 ASP A CA 1
ATOM 1263 C C . ASP A 1 175 ? -1.949 -8.132 2.010 1.00 88.38 175 ASP A C 1
ATOM 1265 O O . ASP A 1 175 ? -2.915 -8.106 2.780 1.00 88.38 175 ASP A O 1
ATOM 1269 N N . TYR A 1 176 ? -1.611 -9.247 1.357 1.00 90.19 176 TYR A N 1
ATOM 1270 C CA . TYR A 1 176 ? -2.348 -10.505 1.509 1.00 90.19 176 TYR A CA 1
ATOM 1271 C C . TYR A 1 176 ? -1.896 -11.296 2.744 1.00 90.19 176 TYR A C 1
ATOM 1273 O O . TYR A 1 176 ? -2.627 -12.188 3.182 1.00 90.19 176 TYR A O 1
ATOM 1281 N N . ASN A 1 177 ? -0.728 -10.982 3.315 1.00 87.56 177 ASN A N 1
ATOM 1282 C CA . ASN A 1 177 ? -0.196 -11.634 4.515 1.00 87.56 177 ASN A CA 1
ATOM 1283 C C . ASN A 1 177 ? -0.267 -10.762 5.789 1.00 87.56 177 ASN A C 1
ATOM 1285 O O . ASN A 1 177 ? -0.027 -11.279 6.882 1.00 87.56 177 ASN A O 1
ATOM 1289 N N . GLY A 1 178 ? -0.648 -9.488 5.674 1.00 87.06 178 GLY A N 1
ATOM 1290 C CA . GLY A 1 178 ? -0.773 -8.544 6.781 1.00 87.06 178 GLY A CA 1
ATOM 1291 C C . GLY A 1 178 ? 0.564 -8.012 7.305 1.00 87.06 178 GLY A C 1
ATOM 1292 O O . GLY A 1 178 ? 0.618 -7.582 8.462 1.00 87.06 178 GLY A O 1
ATOM 1293 N N . ASP A 1 179 ? 1.644 -8.089 6.521 1.00 84.00 179 ASP A N 1
ATOM 1294 C CA . ASP A 1 179 ? 2.985 -7.660 6.939 1.00 84.00 179 ASP A CA 1
ATOM 1295 C C . ASP A 1 179 ? 3.268 -6.167 6.693 1.00 84.00 179 ASP A C 1
ATOM 1297 O O . ASP A 1 179 ? 4.336 -5.662 7.058 1.00 84.00 179 ASP A O 1
ATOM 1301 N N . GLY A 1 180 ? 2.284 -5.446 6.148 1.00 85.88 180 GLY A N 1
ATOM 1302 C CA . GLY A 1 180 ? 2.360 -4.027 5.833 1.00 85.88 180 GLY A CA 1
ATOM 1303 C C . GLY A 1 180 ? 2.988 -3.722 4.475 1.00 85.88 180 GLY A C 1
ATOM 1304 O O . GLY A 1 180 ? 3.177 -2.542 4.180 1.00 85.88 180 GLY A O 1
ATOM 1305 N N . LYS A 1 181 ? 3.304 -4.736 3.661 1.00 89.56 181 LYS A N 1
ATOM 1306 C CA . LYS A 1 181 ? 3.852 -4.582 2.309 1.00 89.56 181 LYS A CA 1
ATOM 1307 C C . LYS A 1 181 ? 2.826 -4.984 1.266 1.00 89.56 181 LYS A C 1
ATOM 1309 O O . LYS A 1 181 ? 1.927 -5.784 1.496 1.00 89.56 181 LYS A O 1
ATOM 1314 N N . ALA A 1 182 ? 2.955 -4.402 0.085 1.00 90.81 182 ALA A N 1
ATOM 1315 C CA . ALA A 1 182 ? 2.150 -4.791 -1.054 1.00 90.81 182 ALA A CA 1
ATOM 1316 C C . ALA A 1 182 ? 2.658 -6.081 -1.692 1.00 90.81 182 ALA A C 1
ATOM 1318 O O . ALA A 1 182 ? 3.848 -6.250 -1.932 1.00 90.81 182 ALA A O 1
ATOM 1319 N N . ASP A 1 183 ? 1.715 -6.927 -2.071 1.00 93.12 183 ASP A N 1
ATOM 1320 C CA . ASP A 1 183 ? 1.912 -8.223 -2.694 1.00 93.12 183 ASP A CA 1
ATOM 1321 C C . ASP A 1 183 ? 1.382 -8.224 -4.133 1.00 93.12 183 ASP A C 1
ATOM 1323 O O . ASP A 1 183 ? 0.527 -7.412 -4.506 1.00 93.12 183 ASP A O 1
ATOM 1327 N N . LEU A 1 184 ? 1.855 -9.161 -4.961 1.00 93.12 184 LEU A N 1
ATOM 1328 C CA . LEU A 1 184 ? 1.414 -9.272 -6.354 1.00 93.12 184 LEU A CA 1
ATOM 1329 C C . LEU A 1 184 ? 0.369 -10.368 -6.541 1.00 93.12 184 LEU A C 1
ATOM 1331 O O . LEU A 1 184 ? 0.477 -11.466 -5.992 1.00 93.12 184 LEU A O 1
ATOM 1335 N N . ARG A 1 185 ? -0.589 -10.096 -7.431 1.00 93.12 185 ARG A N 1
ATOM 1336 C CA . ARG A 1 185 ? -1.517 -11.104 -7.945 1.00 93.12 185 ARG A CA 1
ATOM 1337 C C . ARG A 1 185 ? -1.384 -11.256 -9.453 1.00 93.12 185 ARG A C 1
ATOM 1339 O O . ARG A 1 185 ? -1.594 -10.308 -10.214 1.00 93.12 185 ARG A O 1
ATOM 1346 N N . TRP A 1 186 ? -1.125 -12.480 -9.886 1.00 93.56 186 TRP A N 1
ATOM 1347 C CA . TRP A 1 186 ? -1.053 -12.883 -11.285 1.00 93.56 186 TRP A CA 1
ATOM 1348 C C . TRP A 1 186 ? -2.265 -13.729 -11.657 1.00 93.56 186 TRP A C 1
ATOM 1350 O O . TRP A 1 186 ? -2.836 -14.414 -10.811 1.00 93.56 186 TRP A O 1
ATOM 1360 N N . VAL A 1 187 ? -2.650 -13.706 -12.931 1.00 93.69 187 VAL A N 1
ATOM 1361 C CA . VAL A 1 187 ? -3.656 -14.622 -13.477 1.00 93.69 187 VAL A CA 1
ATOM 1362 C C . VAL A 1 187 ? -3.144 -15.246 -14.762 1.00 93.69 187 VAL A C 1
ATOM 1364 O O . VAL A 1 187 ? -2.532 -14.566 -15.588 1.00 93.69 187 VAL A O 1
ATOM 1367 N N . LYS A 1 188 ? -3.387 -16.540 -14.922 1.00 94.19 188 LYS A N 1
ATOM 1368 C CA . LYS A 1 188 ? -3.078 -17.288 -16.128 1.00 94.19 188 LYS A CA 1
ATOM 1369 C C . LYS A 1 188 ? -4.220 -17.173 -17.132 1.00 94.19 188 LYS A C 1
ATOM 1371 O O . LYS A 1 188 ? -5.373 -16.997 -16.745 1.00 94.19 188 LYS A O 1
ATOM 1376 N N . ASP A 1 189 ? -3.946 -17.365 -18.415 1.00 93.06 189 ASP A N 1
ATOM 1377 C CA . ASP A 1 189 ? -4.964 -17.380 -19.472 1.00 93.06 189 ASP A CA 1
ATOM 1378 C C . ASP A 1 189 ? -6.036 -18.461 -19.247 1.00 93.06 189 ASP A C 1
ATOM 1380 O O . ASP A 1 189 ? -7.176 -18.305 -19.676 1.00 93.06 189 ASP A O 1
ATOM 1384 N N . SER A 1 190 ? -5.700 -19.532 -18.516 1.00 94.62 190 SER A N 1
ATOM 1385 C CA . SER A 1 190 ? -6.645 -20.572 -18.087 1.00 94.62 190 SER A CA 1
ATOM 1386 C C . SER A 1 190 ? -7.501 -20.194 -16.869 1.00 94.62 190 SER A C 1
ATOM 1388 O O . SER A 1 190 ? -8.337 -20.993 -16.459 1.00 94.62 190 SER A O 1
ATOM 1390 N N . GLY A 1 191 ? -7.282 -19.023 -16.263 1.00 93.12 191 GLY A N 1
ATOM 1391 C CA . GLY A 1 191 ? -7.983 -18.544 -15.066 1.00 93.12 191 GLY A CA 1
ATOM 1392 C C . GLY A 1 191 ? -7.340 -18.925 -13.726 1.00 93.12 191 GLY A C 1
ATOM 1393 O O . GLY A 1 191 ? -7.862 -18.535 -12.686 1.00 93.12 191 GLY A O 1
ATOM 1394 N N . GLU A 1 192 ? -6.218 -19.652 -13.732 1.00 96.19 192 GLU A N 1
ATOM 1395 C CA . GLU A 1 192 ? -5.416 -19.931 -12.526 1.00 96.19 192 GLU A CA 1
ATOM 1396 C C . GLU A 1 192 ? -4.887 -18.612 -11.940 1.00 96.19 192 GLU A C 1
ATOM 1398 O O . GLU A 1 192 ? -4.531 -17.711 -12.698 1.00 96.19 192 GLU A O 1
ATOM 1403 N N . VAL A 1 193 ? -4.837 -18.474 -10.616 1.00 94.19 193 VAL A N 1
ATOM 1404 C CA . VAL A 1 193 ? -4.380 -17.250 -9.939 1.00 94.19 193 VAL A CA 1
ATOM 1405 C C . VAL A 1 193 ? -3.135 -17.579 -9.136 1.00 94.19 193 VAL A C 1
ATOM 1407 O O . VAL A 1 193 ? -3.116 -18.588 -8.458 1.00 94.19 193 VAL A O 1
ATOM 1410 N N . SER A 1 194 ? -2.116 -16.724 -9.184 1.00 93.81 194 SER A N 1
ATOM 1411 C CA . SER A 1 194 ? -0.913 -16.877 -8.365 1.00 93.81 194 SER A CA 1
ATOM 1412 C C . SER A 1 194 ? -0.743 -15.656 -7.475 1.00 93.81 194 SER A C 1
ATOM 1414 O O . SER A 1 194 ? -0.828 -14.519 -7.950 1.00 93.81 194 SER A O 1
ATOM 1416 N N . LEU A 1 195 ? -0.532 -15.890 -6.183 1.00 94.50 195 LEU A N 1
ATOM 1417 C CA . LEU A 1 195 ? -0.259 -14.867 -5.181 1.00 94.50 195 LEU A CA 1
ATOM 1418 C C . LEU A 1 195 ? 1.206 -14.912 -4.789 1.00 94.50 195 LEU A C 1
ATOM 1420 O O . LEU A 1 195 ? 1.754 -15.974 -4.488 1.00 94.50 195 LEU A O 1
ATOM 1424 N N . TRP A 1 196 ? 1.840 -13.750 -4.822 1.00 94.69 196 TRP A N 1
ATOM 1425 C CA . TRP A 1 196 ? 3.243 -13.584 -4.494 1.00 94.69 196 TRP A CA 1
ATOM 1426 C C . TRP A 1 196 ? 3.345 -12.644 -3.309 1.00 94.69 196 TRP A C 1
ATOM 1428 O O . TRP A 1 196 ? 3.068 -11.453 -3.445 1.00 94.69 196 TRP A O 1
ATOM 1438 N N . LEU A 1 197 ? 3.744 -13.204 -2.170 1.00 94.56 197 LEU A N 1
ATOM 1439 C CA . LEU A 1 197 ? 4.042 -12.440 -0.970 1.00 94.56 197 LEU A CA 1
ATOM 1440 C C . LEU A 1 197 ? 5.398 -11.775 -1.165 1.00 94.56 197 LEU A C 1
ATOM 1442 O O . LEU A 1 197 ? 6.379 -12.479 -1.417 1.00 94.56 197 LEU A O 1
ATOM 1446 N N . MET A 1 198 ? 5.469 -10.455 -1.095 1.00 94.75 198 MET A N 1
ATOM 1447 C CA . MET A 1 198 ? 6.647 -9.688 -1.485 1.00 94.75 198 MET A CA 1
ATOM 1448 C C . MET A 1 198 ? 7.480 -9.250 -0.283 1.00 94.75 198 MET A C 1
ATOM 1450 O O . MET A 1 198 ? 7.012 -9.104 0.839 1.00 94.75 198 MET A O 1
ATOM 1454 N N . ASN A 1 199 ? 8.769 -9.036 -0.524 1.00 94.12 199 ASN A N 1
ATOM 1455 C CA . ASN A 1 199 ? 9.673 -8.413 0.428 1.00 94.12 199 ASN A CA 1
ATOM 1456 C C . ASN A 1 199 ? 10.619 -7.475 -0.327 1.00 94.12 199 ASN A C 1
ATOM 1458 O O . ASN A 1 199 ? 11.710 -7.854 -0.762 1.00 94.12 199 ASN A O 1
ATOM 1462 N N . GLY A 1 200 ? 10.157 -6.246 -0.531 1.00 93.75 200 GLY A N 1
ATOM 1463 C CA . GLY A 1 200 ? 10.758 -5.306 -1.462 1.00 93.75 200 GLY A CA 1
ATOM 1464 C C . GLY A 1 200 ? 10.590 -5.784 -2.901 1.00 93.75 200 GLY A C 1
ATOM 1465 O O . GLY A 1 200 ? 9.539 -6.274 -3.304 1.00 93.75 200 GLY A O 1
ATOM 1466 N N . ALA A 1 201 ? 11.650 -5.673 -3.697 1.00 94.62 201 ALA A N 1
ATOM 1467 C CA . ALA A 1 201 ? 11.581 -5.997 -5.118 1.00 94.62 201 ALA A CA 1
ATOM 1468 C C . ALA A 1 201 ? 11.487 -7.509 -5.421 1.00 94.62 201 ALA A C 1
ATOM 1470 O O . ALA A 1 201 ? 11.349 -7.868 -6.584 1.00 94.62 201 ALA A O 1
ATOM 1471 N N . SER A 1 202 ? 11.586 -8.410 -4.436 1.00 95.06 202 SER A N 1
ATOM 1472 C CA . SER A 1 202 ? 11.585 -9.872 -4.643 1.00 95.06 202 SER A CA 1
ATOM 1473 C C . SER A 1 202 ? 10.499 -10.578 -3.827 1.00 95.06 202 SER A C 1
ATOM 1475 O O . SER A 1 202 ? 10.181 -10.111 -2.733 1.00 95.06 202 SER A O 1
ATOM 1477 N N . PRO A 1 203 ? 9.940 -11.703 -4.312 1.00 93.81 203 PRO A N 1
ATOM 1478 C CA . PRO A 1 203 ? 8.978 -12.481 -3.545 1.00 93.81 203 PRO A CA 1
ATOM 1479 C C . PRO A 1 203 ? 9.653 -13.184 -2.359 1.00 93.81 203 PRO A C 1
ATOM 1481 O O . PRO A 1 203 ? 10.720 -13.781 -2.494 1.00 93.81 203 PRO A O 1
ATOM 1484 N N . LEU A 1 204 ? 9.000 -13.139 -1.202 1.00 95.50 204 LEU A N 1
ATOM 1485 C CA . LEU A 1 204 ? 9.264 -13.999 -0.051 1.00 95.50 204 LEU A CA 1
ATOM 1486 C C . LEU A 1 204 ? 8.688 -15.405 -0.271 1.00 95.50 204 LEU A C 1
ATOM 1488 O O . LEU A 1 204 ? 9.320 -16.396 0.092 1.00 95.50 204 LEU A O 1
ATOM 1492 N N . ALA A 1 205 ? 7.489 -15.490 -0.853 1.00 94.25 205 ALA A N 1
ATOM 1493 C CA . ALA A 1 205 ? 6.802 -16.744 -1.153 1.00 94.25 205 ALA A CA 1
ATOM 1494 C C . ALA A 1 205 ? 5.840 -16.581 -2.338 1.00 94.25 205 ALA A C 1
ATOM 1496 O O . ALA A 1 205 ? 5.361 -15.484 -2.614 1.00 94.25 205 ALA A O 1
ATOM 1497 N N . THR A 1 206 ? 5.523 -17.684 -3.014 1.00 92.88 206 THR A N 1
ATOM 1498 C CA . THR A 1 206 ? 4.590 -17.721 -4.151 1.00 92.88 206 THR A CA 1
ATOM 1499 C C . THR A 1 206 ? 3.673 -18.938 -4.045 1.00 92.88 206 THR A C 1
ATOM 1501 O O . THR A 1 206 ? 4.151 -20.015 -3.686 1.00 92.88 206 THR A O 1
ATOM 1504 N N . ALA A 1 207 ? 2.396 -18.802 -4.397 1.00 91.06 207 ALA A N 1
ATOM 1505 C CA . ALA A 1 207 ? 1.418 -19.894 -4.398 1.00 91.06 207 ALA A CA 1
ATOM 1506 C C . ALA A 1 207 ? 0.432 -19.760 -5.569 1.00 91.06 207 ALA A C 1
ATOM 1508 O O . ALA A 1 207 ? 0.101 -18.635 -5.937 1.00 91.06 207 ALA A O 1
ATOM 1509 N N . ASN A 1 208 ? -0.039 -20.887 -6.118 1.00 87.56 208 ASN A N 1
ATOM 1510 C CA . ASN A 1 208 ? -1.054 -20.967 -7.181 1.00 87.56 208 ASN A CA 1
ATOM 1511 C C . ASN A 1 208 ? -2.370 -21.564 -6.666 1.00 87.56 208 ASN A C 1
ATOM 1513 O O . ASN A 1 208 ? -2.297 -22.333 -5.679 1.00 87.56 208 ASN A O 1
#

Organism: NCBI:txid263067

Secondary structure (DSSP, 8-state):
-------TT-B---EEEEEETTEE-TT--SSS----GGGTT--EEEEEEEEBTTS-EEEEEPPPPSPPPPPPP---TT-SS-SSS--EEEE-TTS-EEEEEEETTEEEEEEEE---TTEEEPTT---SSSSSS--EEEEETTS-EEEEEEETTEEEEEEEE-PPTTEEEEEEEE-SSSSSS-EEEEEETTS-EEEEEEETTEEEEEE-